Protein AF-0000000077666965 (afdb_homodimer)

InterPro domains:
  IPR029526 PiggyBac transposable element-derived protein [PF13843] (22-157)

Solvent-accessible surface area (backbone atoms only — not comparable to full-atom values): 19598 Å² total; per-residue (Å²): 138,80,82,72,73,88,82,66,75,72,60,78,75,80,64,30,85,44,68,44,69,70,44,76,38,43,63,97,65,62,77,72,68,59,43,31,35,47,50,67,41,31,37,58,42,87,72,94,53,97,48,56,40,84,38,83,95,39,76,76,32,30,20,34,38,36,36,32,28,28,24,61,83,79,29,33,40,42,31,35,29,69,46,46,51,83,87,62,44,54,44,34,89,97,44,53,54,36,39,34,49,53,50,42,64,42,52,90,50,50,66,65,61,31,35,35,35,31,45,45,83,39,44,45,71,70,45,46,50,43,33,43,73,73,27,36,23,44,58,37,36,35,50,62,33,80,44,83,82,49,60,78,88,45,40,79,53,84,38,69,44,71,54,79,65,78,75,79,73,71,82,118,136,82,82,73,73,89,80,64,77,71,60,77,77,78,64,32,84,44,66,43,69,69,44,77,39,43,63,100,64,62,78,71,67,58,42,32,34,46,50,66,42,29,37,57,44,86,73,93,54,96,48,56,38,83,38,84,95,39,75,77,33,31,19,34,38,37,36,32,28,28,25,62,85,79,28,32,39,42,32,36,28,69,45,45,52,83,88,63,42,53,44,36,88,97,43,52,56,35,39,34,49,52,50,41,66,42,52,90,51,50,68,65,61,31,34,36,33,31,45,43,83,40,47,45,70,69,45,46,51,44,34,42,74,73,27,36,23,44,58,37,35,35,51,60,32,81,44,82,84,52,60,78,89,45,41,79,53,83,37,69,44,71,56,80,66,78,76,78,71,70,83,118

Radius of gyration: 22.42 Å; Cα contacts (8 Å, |Δi|>4): 612; chains: 2; bounding box: 68×63×71 Å

Foldseek 3Di:
DPCPPDPPPPPVPLAQPQRFDKFFQDPPPDDADQEKEKDKDKAQDDDDDQQKDADPVDPSRIIWMKIFMARPPVRDTGMITIDRPPVRGGADPPDDRLLSRVCSRCVVVFPVQGEYEYEQVNDDPVSQCCRVPVRNYHYFYFHQLPPVVDPPVQNPPSDRPPVPDPPPPPPD/DPCPPPPPPPPVPLAQPQNFDKFFQDPPPDDADQEKEKDKDKAQDDDDDQLKDADPVDPSRIIWMKIFMARPPVRDTGMITIDNPPVRGGADPPDDRLLSRVCSRCVVVFPVQGEYEYEQVNDDPVSQCCRVPVRNYHYFYFHQLPPVVDPPVQNPPSDRPPVPDPPPPPPD

Nearest PDB structures (foldseek):
  6x68-assembly1_C  TM=8.592E-01  e=2.725E-14  Trichoplusia ni
  6x68-assembly1_C  TM=8.596E-01  e=1.605E-14  Trichoplusia ni
  9cqe-assembly4_E  TM=4.630E-01  e=2.374E+00  Canis lupus familiaris

Organism: Acanthosepion pharaonis (NCBI:txid158019)

Secondary structure (DSSP, 8-state):
--------S-------TT----EE-S-TT----SEEEEEEEEEE--S--TT-EE-TTSSS-EEEEEEEEEETTT-BEEEEEEE-HHHH--PPTTS-HHHHHHHHHHGGGTTS--EEEE-TTT--HHHHHIIIIIS--EEEEE--TTSTTS-GGGSSS--EE-----------/----------------TT----EE-S-TT----SEEEEEEEEEE--S--TT-EE-TTSSS-EEEEEEEEEETTT-BEEEEEEE-HHHH--PPTTS-HHHHHHHHHHGGGTTS--EEEE-TTT--HHHHHIIIIIS--EEEEE--TTSTTS-GGGSSS--EE-----------

pLDDT: mean 74.09, std 23.86, range [19.5, 96.25]

Sequence (344 aa):
MTLIPENSEEEPTGLPQSGNIFIEACGTHYIPHEFLTVDEQLLVFQGHCPFRMYIPNKPEKYGIKIVMVNDVKSKYMLSGIPYLGKQGTRATEGQNLGHSFTEDLTQCYHNTKRNVTTENWFTSIPLIQVMLHNCAMTLIGTVRGNKSEIPEEMKDKTAWAQIPVPSCSRRTMTLIPENSEEEPTGLPQSGNIFIEACGTHYIPHEFLTVDEQLLVFQGHCPFRMYIPNKPEKYGIKIVMVNDVKSKYMLSGIPYLGKQGTRATEGQNLGHSFTEDLTQCYHNTKRNVTTENWFTSIPLIQVMLHNCAMTLIGTVRGNKSEIPEEMKDKTAWAQIPVPSCSRRT

Structure (mmCIF, N/CA/C/O backbone):
data_AF-0000000077666965-model_v1
#
loop_
_entity.id
_entity.type
_entity.pdbx_description
1 polymer 'PiggyBac transposable element-derived protein domain-containing protein'
#
loop_
_atom_site.group_PDB
_atom_site.id
_atom_site.type_symbol
_atom_site.label_atom_id
_atom_site.label_alt_id
_atom_site.label_comp_id
_atom_site.label_asym_id
_atom_site.label_entity_id
_atom_site.label_seq_id
_atom_site.pdbx_PDB_ins_code
_atom_site.Cartn_x
_atom_site.Cartn_y
_atom_site.Cartn_z
_atom_site.occupancy
_atom_site.B_iso_or_equiv
_atom_site.auth_seq_id
_atom_site.auth_comp_id
_atom_site.auth_asym_id
_atom_site.auth_atom_id
_atom_site.pdbx_PDB_model_num
ATOM 1 N N . MET A 1 1 ? -38.5 36.938 -3.658 1 23.81 1 MET A N 1
ATOM 2 C CA . MET A 1 1 ? -37.781 36.844 -2.389 1 23.81 1 MET A CA 1
ATOM 3 C C . MET A 1 1 ? -36.938 35.562 -2.342 1 23.81 1 MET A C 1
ATOM 5 O O . MET A 1 1 ? -37.469 34.469 -2.191 1 23.81 1 MET A O 1
ATOM 9 N N . THR A 1 2 ? -35.938 35.312 -3.215 1 25.77 2 THR A N 1
ATOM 10 C CA . THR A 1 2 ? -35.156 34.188 -3.711 1 25.77 2 THR A CA 1
ATOM 11 C C . THR A 1 2 ? -34.219 33.656 -2.625 1 25.77 2 THR A C 1
ATOM 13 O O . THR A 1 2 ? -33.406 34.375 -2.078 1 25.77 2 THR A O 1
ATOM 16 N N . LEU A 1 3 ? -34.594 32.625 -1.719 1 26.09 3 LEU A N 1
ATOM 17 C CA . LEU A 1 3 ? -33.969 32.094 -0.506 1 26.09 3 LEU A CA 1
ATOM 18 C C . LEU A 1 3 ? -32.531 31.703 -0.75 1 26.09 3 LEU A C 1
ATOM 20 O O . LEU A 1 3 ? -32.25 30.844 -1.581 1 26.09 3 LEU A O 1
ATOM 24 N N . ILE A 1 4 ? -31.422 32.594 -0.846 1 29.62 4 ILE A N 1
ATOM 25 C CA . ILE A 1 4 ? -29.969 32.531 -0.789 1 29.62 4 ILE A CA 1
ATOM 26 C C . ILE A 1 4 ? -29.547 31.641 0.376 1 29.62 4 ILE A C 1
ATOM 28 O O . ILE A 1 4 ? -29.75 32 1.541 1 29.62 4 ILE A O 1
ATOM 32 N N . PRO A 1 5 ? -29.828 30.281 0.379 1 32.78 5 PRO A N 1
ATOM 33 C CA . PRO A 1 5 ? -29.703 29.688 1.711 1 32.78 5 PRO A CA 1
ATOM 34 C C . PRO A 1 5 ? -28.375 30.016 2.383 1 32.78 5 PRO A C 1
ATOM 36 O O . PRO A 1 5 ? -27.391 30.344 1.699 1 32.78 5 PRO A O 1
ATOM 39 N N . GLU A 1 6 ? -28.188 30.453 3.586 1 33.88 6 GLU A N 1
ATOM 40 C CA . GLU A 1 6 ? -27.047 30.891 4.402 1 33.88 6 GLU A CA 1
ATOM 41 C C . GLU A 1 6 ? -25.875 29.938 4.254 1 33.88 6 GLU A C 1
ATOM 43 O O . GLU A 1 6 ? -26.031 28.719 4.312 1 33.88 6 GLU A O 1
ATOM 48 N N . ASN A 1 7 ? -24.688 30.297 3.533 1 33.78 7 ASN A N 1
ATOM 49 C CA . ASN A 1 7 ? -23.422 29.938 2.898 1 33.78 7 ASN A CA 1
ATOM 50 C C . ASN A 1 7 ? -22.484 29.234 3.871 1 33.78 7 ASN A C 1
ATOM 52 O O . ASN A 1 7 ? -21.281 29.125 3.619 1 33.78 7 ASN A O 1
ATOM 56 N N . SER A 1 8 ? -22.766 29.188 5.184 1 32.97 8 SER A N 1
ATOM 57 C CA . SER A 1 8 ? -21.781 28.984 6.238 1 32.97 8 SER A CA 1
ATOM 58 C C . SER A 1 8 ? -21 27.688 6.023 1 32.97 8 SER A C 1
ATOM 60 O O . SER A 1 8 ? -20.031 27.422 6.73 1 32.97 8 SER A O 1
ATOM 62 N N . GLU A 1 9 ? -21.734 26.641 5.789 1 35.16 9 GLU A N 1
ATOM 63 C CA . GLU A 1 9 ? -21.141 25.359 6.148 1 35.16 9 GLU A CA 1
ATOM 64 C C . GLU A 1 9 ? -19.781 25.156 5.457 1 35.16 9 GLU A C 1
ATOM 66 O O . GLU A 1 9 ? -19.688 25.25 4.23 1 35.16 9 GLU A O 1
ATOM 71 N N . GLU A 1 10 ? -18.672 25.703 6.16 1 35.22 10 GLU A N 1
ATOM 72 C CA . GLU A 1 10 ? -17.281 25.547 5.754 1 35.22 10 GLU A CA 1
ATOM 73 C C . GLU A 1 10 ? -17.062 24.219 5.039 1 35.22 10 GLU A C 1
ATOM 75 O O . GLU A 1 10 ? -17.406 23.156 5.574 1 35.22 10 GLU A O 1
ATOM 80 N N . GLU A 1 11 ? -17.484 24.141 3.895 1 36.25 11 GLU A N 1
ATOM 81 C CA . GLU A 1 11 ? -16.984 23.031 3.086 1 36.25 11 GLU A CA 1
ATOM 82 C C . GLU A 1 11 ? -15.609 22.578 3.551 1 36.25 11 GLU A C 1
ATOM 84 O O . GLU A 1 11 ? -14.719 23.391 3.789 1 36.25 11 GLU A O 1
ATOM 89 N N . PRO A 1 12 ? -15.422 21.672 4.562 1 41.5 12 PRO A N 1
ATOM 90 C CA . PRO A 1 12 ? -14.031 21.281 4.859 1 41.5 12 PRO A CA 1
ATOM 91 C C . PRO A 1 12 ? -13.07 21.625 3.721 1 41.5 12 PRO A C 1
ATOM 93 O O . PRO A 1 12 ? -13.258 21.172 2.592 1 41.5 12 PRO A O 1
ATOM 96 N N . THR A 1 13 ? -12.922 22.828 3.289 1 46.28 13 THR A N 1
ATOM 97 C CA . THR A 1 13 ? -12.008 23.188 2.201 1 46.28 13 THR A CA 1
ATOM 98 C C . THR A 1 13 ? -10.734 22.359 2.273 1 46.28 13 THR A C 1
ATOM 100 O O . THR A 1 13 ? -9.961 22.469 3.227 1 46.28 13 THR A O 1
ATOM 103 N N . GLY A 1 14 ? -10.82 20.969 2.057 1 53.72 14 GLY A N 1
ATOM 104 C CA . GLY A 1 14 ? -9.969 19.797 1.971 1 53.72 14 GLY A CA 1
ATOM 105 C C . GLY A 1 14 ? -8.555 20.109 1.517 1 53.72 14 GLY A C 1
ATOM 106 O O . GLY A 1 14 ? -7.816 19.219 1.096 1 53.72 14 GLY A O 1
ATOM 107 N N . LEU A 1 15 ? -8.195 21.266 1.361 1 64.88 15 LEU A N 1
ATOM 108 C CA . LEU A 1 15 ? -6.836 21.5 0.903 1 64.88 15 LEU A CA 1
ATOM 109 C C . LEU A 1 15 ? -5.828 21.25 2.021 1 64.88 15 LEU A C 1
ATOM 111 O O . LEU A 1 15 ? -6.086 21.578 3.18 1 64.88 15 LEU A O 1
ATOM 115 N N . PRO A 1 16 ? -4.762 20.703 1.705 1 76.38 16 PRO A N 1
ATOM 116 C CA . PRO A 1 16 ? -3.701 20.469 2.689 1 76.38 16 PRO A CA 1
ATOM 117 C C . PRO A 1 16 ? -3.164 21.75 3.303 1 76.38 16 PRO A C 1
ATOM 119 O O . PRO A 1 16 ? -3.055 22.766 2.611 1 76.38 16 PRO A O 1
ATOM 122 N N . GLN A 1 17 ? -3.033 21.875 4.598 1 82.69 17 GLN A N 1
ATOM 123 C CA . GLN A 1 17 ? -2.436 23 5.301 1 82.69 17 GLN A CA 1
ATOM 124 C C . GLN A 1 17 ? -1.067 23.344 4.719 1 82.69 17 GLN A C 1
ATOM 126 O O . GLN A 1 17 ? -0.678 24.516 4.691 1 82.69 17 GLN A O 1
ATOM 131 N N . SER A 1 18 ? -0.423 22.391 4.242 1 87 18 SER A N 1
ATOM 132 C CA . SER A 1 18 ? 0.926 22.594 3.725 1 87 18 SER A CA 1
ATOM 133 C C . SER A 1 18 ? 0.896 23.234 2.346 1 87 18 SER A C 1
ATOM 135 O O . SER A 1 18 ? 1.919 23.734 1.862 1 87 18 SER A O 1
ATOM 137 N N . GLY A 1 19 ? -0.234 23.188 1.698 1 86.25 19 GLY A N 1
ATOM 138 C CA . GLY A 1 19 ? -0.347 23.766 0.369 1 86.25 19 GLY A CA 1
ATOM 139 C C . GLY A 1 19 ? 0.058 22.812 -0.736 1 86.25 19 GLY A C 1
ATOM 140 O O . GLY A 1 19 ? 0.083 23.188 -1.91 1 86.25 19 GLY A O 1
ATOM 141 N N . ASN A 1 20 ? 0.342 21.625 -0.372 1 85.69 20 ASN A N 1
ATOM 142 C CA . ASN A 1 20 ? 0.719 20.625 -1.364 1 85.69 20 ASN A CA 1
ATOM 143 C C . ASN A 1 20 ? -0.479 20.188 -2.203 1 85.69 20 ASN A C 1
ATOM 145 O O . ASN A 1 20 ? -1.627 20.359 -1.789 1 85.69 20 ASN A O 1
ATOM 149 N N . ILE A 1 21 ? -0.169 19.672 -3.42 1 85.19 21 ILE A N 1
ATOM 150 C CA . ILE A 1 21 ? -1.202 19.047 -4.246 1 85.19 21 ILE A CA 1
ATOM 151 C C . ILE A 1 21 ? -1.873 17.922 -3.469 1 85.19 21 ILE A C 1
ATOM 153 O O . ILE A 1 21 ? -1.199 17.141 -2.795 1 85.19 21 ILE A O 1
ATOM 157 N N . PHE A 1 22 ? -3.18 17.969 -3.551 1 84 22 PHE A N 1
ATOM 158 C CA . PHE A 1 22 ? -3.973 16.984 -2.814 1 84 22 PHE A CA 1
ATOM 159 C C . PHE A 1 22 ? -4.891 16.219 -3.756 1 84 22 PHE A C 1
ATOM 161 O O . PHE A 1 22 ? -5.68 16.812 -4.492 1 84 22 PHE A O 1
ATOM 168 N N . ILE A 1 23 ? -4.691 14.906 -3.715 1 82.44 23 ILE A N 1
ATOM 169 C CA . ILE A 1 23 ? -5.504 14.039 -4.555 1 82.44 23 ILE A CA 1
ATOM 170 C C . ILE A 1 23 ? -6.617 13.406 -3.721 1 82.44 23 ILE A C 1
ATOM 172 O O . ILE A 1 23 ? -6.348 12.688 -2.758 1 82.44 23 ILE A O 1
ATOM 176 N N . GLU A 1 24 ? -7.785 13.711 -4.047 1 81.88 24 GLU A N 1
ATOM 177 C CA . GLU A 1 24 ? -8.922 13.055 -3.416 1 81.88 24 GLU A CA 1
ATOM 178 C C . GLU A 1 24 ? -9.328 11.797 -4.188 1 81.88 24 GLU A C 1
ATOM 180 O O . GLU A 1 24 ? -9.711 11.883 -5.359 1 81.88 24 GLU A O 1
ATOM 185 N N . ALA A 1 25 ? -9.125 10.695 -3.559 1 75.88 25 ALA A N 1
ATOM 186 C CA . ALA A 1 25 ? -9.383 9.438 -4.254 1 75.88 25 ALA A CA 1
ATOM 187 C C . ALA A 1 25 ? -10.789 8.93 -3.953 1 75.88 25 ALA A C 1
ATOM 189 O O . ALA A 1 25 ? -11.344 8.133 -4.723 1 75.88 25 ALA A O 1
ATOM 190 N N . CYS A 1 26 ? -11.266 9.227 -2.764 1 71.19 26 CYS A N 1
ATOM 191 C CA . CYS A 1 26 ? -12.602 8.742 -2.441 1 71.19 26 CYS A CA 1
ATOM 192 C C . CYS A 1 26 ? -13.594 9.891 -2.361 1 71.19 26 CYS A C 1
ATOM 194 O O . CYS A 1 26 ? -13.219 11.023 -2.062 1 71.19 26 CYS A O 1
ATOM 196 N N . GLY A 1 27 ? -14.68 9.734 -2.998 1 60.88 27 GLY A N 1
ATOM 197 C CA 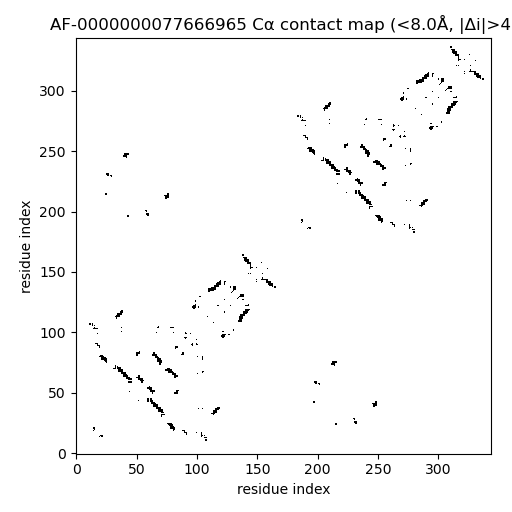. GLY A 1 27 ? -15.711 10.758 -2.922 1 60.88 27 GLY A CA 1
ATOM 198 C C . GLY A 1 27 ? -16.062 11.141 -1.498 1 60.88 27 GLY A C 1
ATOM 199 O O . GLY A 1 27 ? -15.641 10.484 -0.546 1 60.88 27 GLY A O 1
ATOM 200 N N . THR A 1 28 ? -16.578 12.336 -1.339 1 61.34 28 THR A N 1
ATOM 201 C CA . THR A 1 28 ? -16.969 12.953 -0.078 1 61.34 28 THR A CA 1
ATOM 202 C C . THR A 1 28 ? -17.953 12.07 0.678 1 61.34 28 THR A C 1
ATOM 204 O O . THR A 1 28 ? -18.234 12.297 1.857 1 61.34 28 THR A O 1
ATOM 207 N N . HIS A 1 29 ? -18.172 10.898 0.124 1 73.38 29 HIS A N 1
ATOM 208 C CA . HIS A 1 29 ? -19.266 10.195 0.77 1 73.38 29 HIS A CA 1
ATOM 209 C C . HIS A 1 29 ? -18.797 8.875 1.379 1 73.38 29 HIS A C 1
ATOM 211 O O . HIS A 1 29 ? -19.562 8.195 2.064 1 73.38 29 HIS A O 1
ATOM 217 N N . TYR A 1 30 ? -17.609 8.539 1.313 1 83.19 30 TYR A N 1
ATOM 218 C CA . TYR A 1 30 ? -17.125 7.312 1.926 1 83.19 30 TYR A CA 1
ATOM 219 C C . TYR A 1 30 ? -16.703 7.551 3.373 1 83.19 30 TYR A C 1
ATOM 221 O O . TYR A 1 30 ? -15.945 8.477 3.664 1 83.19 30 TYR A O 1
ATOM 229 N N . ILE A 1 31 ? -17.281 6.715 4.211 1 87.19 31 ILE A N 1
ATOM 230 C CA . ILE A 1 31 ? -16.906 6.785 5.617 1 87.19 31 ILE A CA 1
ATOM 231 C C . ILE A 1 31 ? -15.938 5.645 5.945 1 87.19 31 ILE A C 1
ATOM 233 O O . ILE A 1 31 ? -16.344 4.48 6.004 1 87.19 31 ILE A O 1
ATOM 237 N N . PRO A 1 32 ? -14.711 6.027 6.164 1 90.44 32 PRO A N 1
ATOM 238 C CA . PRO A 1 32 ? -13.75 4.973 6.461 1 90.44 32 PRO A CA 1
ATOM 239 C C . PRO A 1 32 ? -14 4.301 7.812 1 90.44 32 PRO A C 1
ATOM 241 O O . PRO A 1 32 ? -14.719 4.848 8.648 1 90.44 32 PRO A O 1
ATOM 244 N N . HIS A 1 33 ? -13.406 3.129 7.98 1 91.94 33 HIS A N 1
ATOM 245 C CA . HIS A 1 33 ? -13.484 2.402 9.242 1 91.94 33 HIS A CA 1
ATOM 246 C C . HIS A 1 33 ? -12.555 3.008 10.281 1 91.94 33 HIS A C 1
ATOM 248 O O . HIS A 1 33 ? -12.016 4.098 10.086 1 91.94 33 HIS A O 1
ATOM 254 N N . GLU A 1 34 ? -12.406 2.33 11.328 1 94.44 34 GLU A N 1
ATOM 255 C CA . GLU A 1 34 ? -11.766 2.867 12.523 1 94.44 34 GLU A CA 1
ATOM 256 C C . GLU A 1 34 ? -10.258 3.01 12.32 1 94.44 34 GLU A C 1
ATOM 258 O O . GLU A 1 34 ? -9.625 3.869 12.938 1 94.44 34 GLU A O 1
ATOM 263 N N . PHE A 1 35 ? -9.656 2.199 11.492 1 92.81 35 PHE A N 1
ATOM 264 C CA . PHE A 1 35 ? -8.203 2.156 11.375 1 92.81 35 PHE A CA 1
ATOM 265 C C . PHE A 1 35 ? -7.762 2.668 10.008 1 92.81 35 PHE A C 1
ATOM 267 O O . PHE A 1 35 ? -8.211 2.166 8.977 1 92.81 35 PHE A O 1
ATOM 274 N N . LEU A 1 36 ? -6.934 3.656 10.07 1 95.19 36 LEU A N 1
ATOM 275 C CA . LEU A 1 36 ? -6.328 4.227 8.867 1 95.19 36 LEU A CA 1
ATOM 276 C C . LEU A 1 36 ? -4.816 4.023 8.875 1 95.19 36 LEU A C 1
ATOM 278 O O . LEU A 1 36 ? -4.211 3.855 9.938 1 95.19 36 LEU A O 1
ATOM 282 N N . THR A 1 37 ? -4.27 4.016 7.684 1 94.62 37 THR A N 1
ATOM 283 C CA . THR A 1 37 ? -2.816 3.922 7.574 1 94.62 37 THR A CA 1
ATOM 284 C C . THR A 1 37 ? -2.277 4.98 6.613 1 94.62 37 THR A C 1
ATOM 286 O O . THR A 1 37 ? -2.881 5.25 5.574 1 94.62 37 THR A O 1
ATOM 289 N N . VAL A 1 38 ? -1.247 5.633 7.047 1 95.31 38 VAL A N 1
ATOM 290 C CA . VAL A 1 38 ? -0.495 6.531 6.18 1 95.31 38 VAL A CA 1
ATOM 291 C C . VAL A 1 38 ? 0.778 5.84 5.695 1 95.31 38 VAL A C 1
ATOM 293 O O . VAL A 1 38 ? 1.564 5.34 6.508 1 95.31 38 VAL A O 1
ATOM 296 N N . ASP A 1 39 ? 0.916 5.848 4.371 1 91.88 39 ASP A N 1
ATOM 297 C CA . ASP A 1 39 ? 2.053 5.141 3.791 1 91.88 39 ASP A CA 1
ATOM 298 C C . ASP A 1 39 ? 2.508 5.805 2.492 1 91.88 39 ASP A C 1
ATOM 300 O O . ASP A 1 39 ? 1.869 6.742 2.014 1 91.88 39 ASP A O 1
ATOM 304 N N . GLU A 1 40 ? 3.684 5.312 2.078 1 92.56 40 GLU A N 1
ATOM 305 C CA . GLU A 1 40 ? 4.234 5.793 0.816 1 92.56 40 GLU A CA 1
ATOM 306 C C . GLU A 1 40 ? 4.332 4.668 -0.21 1 92.56 40 GLU A C 1
ATOM 308 O O . GLU A 1 40 ? 4.496 3.5 0.155 1 92.56 40 GLU A O 1
ATOM 313 N N . GLN A 1 41 ? 4.125 5.043 -1.42 1 89.56 41 GLN A N 1
ATOM 314 C CA . GLN A 1 41 ? 4.285 4.129 -2.549 1 89.56 41 GLN A CA 1
ATOM 315 C C . GLN A 1 41 ? 5.105 4.773 -3.662 1 89.56 41 GLN A C 1
ATOM 317 O O . GLN A 1 41 ? 4.918 5.949 -3.979 1 89.56 41 GLN A O 1
ATOM 322 N N . LEU A 1 42 ? 6.094 4 -4.125 1 88.75 42 LEU A N 1
ATOM 323 C CA . LEU A 1 42 ? 6.902 4.445 -5.258 1 88.75 42 LEU A CA 1
ATOM 324 C C . LEU A 1 42 ? 6.547 3.666 -6.52 1 88.75 42 LEU A C 1
ATOM 326 O O . LEU A 1 42 ? 6.574 2.434 -6.523 1 88.75 42 LEU A O 1
ATOM 330 N N . LEU A 1 43 ? 6.152 4.367 -7.512 1 86.94 43 LEU A N 1
ATOM 331 C CA . LEU A 1 43 ? 5.809 3.793 -8.805 1 86.94 43 LEU A CA 1
ATOM 332 C C . LEU A 1 43 ? 6.801 4.23 -9.875 1 86.94 43 LEU A C 1
ATOM 334 O O . LEU A 1 43 ? 7.148 5.41 -9.961 1 86.94 43 LEU A O 1
ATOM 338 N N . VAL A 1 44 ? 7.281 3.277 -10.625 1 83 44 VAL A N 1
ATOM 339 C CA . VAL A 1 44 ? 8.062 3.646 -11.797 1 83 44 VAL A CA 1
ATOM 340 C C . VAL A 1 44 ? 7.172 4.359 -12.812 1 83 44 VAL A C 1
ATOM 342 O O . VAL A 1 44 ? 6.035 3.945 -13.047 1 83 44 VAL A O 1
ATOM 345 N N . PHE A 1 45 ? 7.688 5.398 -13.32 1 81.81 45 PHE A N 1
ATOM 346 C CA . PHE A 1 45 ? 6.945 6.148 -14.328 1 81.81 45 PHE A CA 1
ATOM 347 C C . PHE A 1 45 ? 7.898 6.824 -15.305 1 81.81 45 PHE A C 1
ATOM 349 O O . PHE A 1 45 ? 8.727 7.648 -14.906 1 81.81 45 PHE A O 1
ATOM 356 N N . GLN A 1 46 ? 7.73 6.473 -16.547 1 78.88 46 GLN A N 1
ATOM 357 C CA . GLN A 1 46 ? 8.656 6.977 -17.547 1 78.88 46 GLN A CA 1
ATOM 358 C C . GLN A 1 46 ? 7.992 8.031 -18.438 1 78.88 46 GLN A C 1
ATOM 360 O O . GLN A 1 46 ? 8.648 8.641 -19.281 1 78.88 46 GLN A O 1
ATOM 365 N N . GLY A 1 47 ? 6.727 8.289 -18.266 1 78.81 47 GLY A N 1
ATOM 366 C CA . GLY A 1 47 ? 6.023 9.273 -19.062 1 78.81 47 GLY A CA 1
ATOM 367 C C . GLY A 1 47 ? 6.266 10.703 -18.609 1 78.81 47 GLY A C 1
ATOM 368 O O . GLY A 1 47 ? 7.164 10.953 -17.812 1 78.81 47 GLY A O 1
ATOM 369 N N . HIS A 1 48 ? 5.52 11.609 -19.25 1 83.38 48 HIS A N 1
ATOM 370 C CA . HIS A 1 48 ? 5.594 13.016 -18.875 1 83.38 48 HIS A CA 1
ATOM 371 C C . HIS A 1 48 ? 4.605 13.344 -17.766 1 83.38 48 HIS A C 1
ATOM 373 O O . HIS A 1 48 ? 3.404 13.109 -17.906 1 83.38 48 HIS A O 1
ATOM 379 N N . CYS A 1 49 ? 5.09 13.625 -16.688 1 79.81 49 CYS A N 1
ATOM 380 C CA . CYS A 1 49 ? 4.309 14.023 -15.516 1 79.81 49 CYS A CA 1
ATOM 381 C C . CYS A 1 49 ? 5.066 15.031 -14.664 1 79.81 49 CYS A C 1
ATOM 383 O O . CYS A 1 49 ? 6.254 14.859 -14.398 1 79.81 49 CYS A O 1
ATOM 385 N N . PRO A 1 50 ? 4.328 16.094 -14.336 1 77.75 50 PRO A N 1
ATOM 386 C CA . PRO A 1 50 ? 5.012 17.125 -13.562 1 77.75 50 PRO A CA 1
ATOM 387 C C . PRO A 1 50 ? 5.457 16.641 -12.188 1 77.75 50 PRO A C 1
ATOM 389 O O . PRO A 1 50 ? 6.25 17.312 -11.516 1 77.75 50 PRO A O 1
ATOM 392 N N . PHE A 1 51 ? 5.055 15.438 -11.828 1 80.75 51 PHE A N 1
ATOM 393 C CA . PHE A 1 51 ? 5.359 14.984 -10.477 1 80.75 51 PHE A CA 1
ATOM 394 C C . PHE A 1 51 ? 6.414 13.891 -10.5 1 80.75 51 PHE A C 1
ATOM 396 O O . PHE A 1 51 ? 6.664 13.242 -9.477 1 80.75 51 PHE A O 1
ATOM 403 N N . ARG A 1 52 ? 7.004 13.727 -11.602 1 84.31 52 ARG A N 1
ATOM 404 C CA . ARG A 1 52 ? 7.996 12.656 -11.664 1 84.31 52 ARG A CA 1
ATOM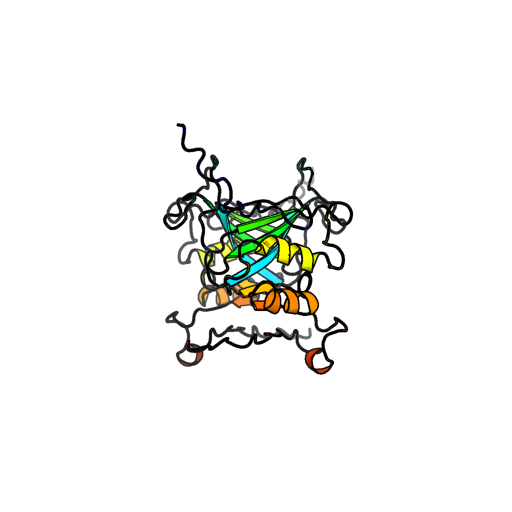 405 C C . ARG A 1 52 ? 9.289 13.07 -10.961 1 84.31 52 ARG A C 1
ATOM 407 O O . ARG A 1 52 ? 9.672 14.242 -10.992 1 84.31 52 ARG A O 1
ATOM 414 N N . MET A 1 53 ? 9.945 12.141 -10.25 1 83.12 53 MET A N 1
ATOM 415 C CA . MET A 1 53 ? 11.203 12.375 -9.547 1 83.12 53 MET A CA 1
ATOM 416 C C . MET A 1 53 ? 12.289 11.43 -10.047 1 83.12 53 MET A C 1
ATOM 418 O O . MET A 1 53 ? 11.992 10.336 -10.523 1 83.12 53 MET A O 1
ATOM 422 N N . TYR A 1 54 ? 13.5 12.031 -9.992 1 83.25 54 TYR A N 1
ATOM 423 C CA . TYR A 1 54 ? 14.656 11.211 -10.32 1 83.25 54 TYR A CA 1
ATOM 424 C C . TYR A 1 54 ? 15.062 10.328 -9.148 1 83.25 54 TYR A C 1
ATOM 426 O O . TYR A 1 54 ? 15.203 10.812 -8.023 1 83.25 54 TYR A O 1
ATOM 434 N N . ILE A 1 55 ? 15.172 9.047 -9.398 1 77.56 55 ILE A N 1
ATOM 435 C CA . ILE A 1 55 ? 15.602 8.086 -8.383 1 77.56 55 ILE A CA 1
ATOM 436 C C . ILE A 1 55 ? 16.906 7.43 -8.82 1 77.56 55 ILE A C 1
ATOM 438 O O . ILE A 1 55 ? 16.906 6.473 -9.594 1 77.56 55 ILE A O 1
ATOM 442 N N . PRO A 1 56 ? 17.984 7.891 -8.289 1 76 56 PRO A N 1
ATOM 443 C CA . PRO A 1 56 ? 19.312 7.527 -8.805 1 76 56 PRO A CA 1
ATOM 444 C C . PRO A 1 56 ? 19.594 6.027 -8.711 1 76 56 PRO A C 1
ATOM 446 O O . PRO A 1 56 ? 20.188 5.449 -9.625 1 76 56 PRO A O 1
ATOM 449 N N . ASN A 1 57 ? 19.344 5.371 -7.695 1 72.19 57 ASN A N 1
ATOM 450 C CA . ASN A 1 57 ? 19.781 4 -7.453 1 72.19 57 ASN A CA 1
ATOM 451 C C . ASN A 1 57 ? 18.812 2.988 -8.062 1 72.19 57 ASN A C 1
ATOM 453 O O . ASN A 1 57 ? 18.875 1.798 -7.75 1 72.19 57 ASN A O 1
ATOM 457 N N . LYS A 1 58 ? 18.062 3.514 -8.969 1 73.06 58 LYS A N 1
ATOM 458 C CA . LYS A 1 58 ? 17.109 2.598 -9.586 1 73.06 58 LYS A CA 1
ATOM 459 C C . LYS A 1 58 ? 17.266 2.574 -11.102 1 73.06 58 LYS A C 1
ATOM 461 O O . LYS A 1 58 ? 17.578 3.596 -11.719 1 73.06 58 LYS A O 1
ATOM 466 N N . PRO A 1 59 ? 17.109 1.392 -11.695 1 73.88 59 PRO A N 1
ATOM 467 C CA . PRO A 1 59 ? 17.359 1.241 -13.125 1 73.88 59 PRO A CA 1
ATOM 468 C C . PRO A 1 59 ? 16.516 2.189 -13.977 1 73.88 59 PRO A C 1
ATOM 470 O O . PRO A 1 59 ? 17 2.736 -14.969 1 73.88 59 PRO A O 1
ATOM 473 N N . GLU A 1 60 ? 15.242 2.404 -13.719 1 76 60 GLU A N 1
ATOM 474 C CA . GLU A 1 60 ? 14.367 3.225 -14.547 1 76 60 GLU A CA 1
ATOM 475 C C . GLU A 1 60 ? 14.594 4.711 -14.281 1 76 60 GLU A C 1
ATOM 477 O O . GLU A 1 60 ? 14.25 5.555 -15.117 1 76 60 GLU A O 1
ATOM 482 N N . LYS A 1 61 ? 15.117 5.016 -13.227 1 79.25 61 LYS A N 1
ATOM 483 C CA . LYS A 1 61 ? 15.648 6.312 -12.82 1 79.25 61 LYS A CA 1
ATOM 484 C C . LYS A 1 61 ? 14.531 7.281 -12.461 1 79.25 61 LYS A C 1
ATOM 486 O O . LYS A 1 61 ? 14.75 8.242 -11.711 1 79.25 61 LYS A O 1
ATOM 491 N N . TYR A 1 62 ? 13.367 7.051 -13.164 1 83.69 62 TYR A N 1
ATOM 492 C CA . TYR A 1 62 ? 12.312 8.008 -12.867 1 83.69 62 TYR A CA 1
ATOM 493 C C . TYR A 1 62 ? 11.094 7.309 -12.266 1 83.69 62 TYR A C 1
ATOM 495 O O . TYR A 1 62 ? 10.773 6.18 -12.641 1 83.69 62 TYR A O 1
ATOM 503 N N . GLY A 1 63 ? 10.453 8.055 -11.312 1 86.5 63 GLY A N 1
ATOM 504 C CA . GLY A 1 63 ? 9.266 7.508 -10.672 1 86.5 63 GLY A CA 1
ATOM 505 C C . GLY A 1 63 ? 8.383 8.57 -10.039 1 86.5 63 GLY A C 1
ATOM 506 O O . GLY A 1 63 ? 8.648 9.766 -10.18 1 86.5 63 GLY A O 1
ATOM 507 N N . ILE A 1 64 ? 7.297 8.07 -9.625 1 88.88 64 ILE A N 1
ATOM 508 C CA . ILE A 1 64 ? 6.363 8.883 -8.859 1 88.88 64 ILE A CA 1
ATOM 509 C C . ILE A 1 64 ? 6.227 8.32 -7.445 1 88.88 64 ILE A C 1
ATOM 511 O O . ILE A 1 64 ? 6.047 7.117 -7.27 1 88.88 64 ILE A O 1
ATOM 515 N N . LYS A 1 65 ? 6.477 9.219 -6.543 1 89.94 65 LYS A N 1
ATOM 516 C CA . LYS A 1 65 ? 6.238 8.859 -5.145 1 89.94 65 LYS A CA 1
ATOM 517 C C . LYS A 1 65 ? 4.957 9.508 -4.625 1 89.94 65 LYS A C 1
ATOM 519 O O . LYS A 1 65 ? 4.777 10.719 -4.738 1 89.94 65 LYS A O 1
ATOM 524 N N . ILE A 1 66 ? 4.043 8.641 -4.109 1 91.81 66 ILE A N 1
ATOM 525 C CA . ILE A 1 66 ? 2.787 9.133 -3.553 1 91.81 66 ILE A CA 1
ATOM 526 C C . ILE A 1 66 ? 2.701 8.766 -2.072 1 91.81 66 ILE A C 1
ATOM 528 O O . ILE A 1 66 ? 2.998 7.633 -1.69 1 91.81 66 ILE A O 1
ATOM 532 N N . VAL A 1 67 ? 2.365 9.758 -1.246 1 94.38 67 VAL A N 1
ATOM 533 C CA . VAL A 1 67 ? 1.986 9.531 0.144 1 94.38 67 VAL A CA 1
ATOM 534 C C . VAL A 1 67 ? 0.465 9.5 0.267 1 94.38 67 VAL A C 1
ATOM 536 O O . VAL A 1 67 ? -0.226 10.359 -0.283 1 94.38 67 VAL A O 1
ATOM 539 N N . MET A 1 68 ? -0.047 8.453 0.941 1 94.88 68 MET A N 1
ATOM 540 C CA . MET A 1 68 ? -1.5 8.305 0.917 1 94.88 68 MET A CA 1
ATOM 541 C C . MET A 1 68 ? -2.02 7.812 2.264 1 94.88 68 MET A C 1
ATOM 543 O O . MET A 1 68 ? -1.247 7.332 3.096 1 94.88 68 MET A O 1
ATOM 547 N N . VAL A 1 69 ? -3.266 8.031 2.445 1 95.31 69 VAL A N 1
ATOM 548 C CA . VAL A 1 69 ? -3.988 7.453 3.572 1 95.31 69 VAL A CA 1
ATOM 549 C C . VAL A 1 69 ? -5.023 6.449 3.062 1 95.31 69 VAL A C 1
ATOM 551 O O . VAL A 1 69 ? -5.715 6.711 2.078 1 95.31 69 VAL A O 1
ATOM 554 N N . ASN A 1 70 ? -5.004 5.324 3.689 1 93.25 70 ASN A N 1
ATOM 555 C CA . ASN A 1 70 ? -5.875 4.227 3.279 1 93.25 70 ASN A CA 1
ATOM 556 C C . ASN A 1 70 ? -6.73 3.73 4.441 1 93.25 70 ASN A C 1
ATOM 558 O O . ASN A 1 70 ? -6.293 3.742 5.59 1 93.25 70 ASN A O 1
ATOM 562 N N . ASP A 1 71 ? -7.918 3.305 4.059 1 91.94 71 ASP A N 1
ATOM 563 C CA . ASP A 1 71 ? -8.727 2.525 4.988 1 91.94 71 ASP A CA 1
ATOM 564 C C . ASP A 1 71 ? -8.172 1.113 5.152 1 91.94 71 ASP A C 1
ATOM 566 O O . ASP A 1 71 ? -8.047 0.371 4.176 1 91.94 71 ASP A O 1
ATOM 570 N N . VAL A 1 72 ? -7.879 0.724 6.391 1 88.75 72 VAL A N 1
ATOM 571 C CA . VAL A 1 72 ? -7.191 -0.537 6.645 1 88.75 72 VAL A CA 1
ATOM 572 C C . VAL A 1 72 ? -8.094 -1.706 6.266 1 88.75 72 VAL A C 1
ATOM 574 O O . VAL A 1 72 ? -7.652 -2.666 5.633 1 88.75 72 VAL A O 1
ATOM 577 N N . LYS A 1 73 ? -9.289 -1.615 6.555 1 85.81 73 LYS A N 1
ATOM 578 C CA . LYS A 1 73 ? -10.219 -2.73 6.383 1 85.81 73 LYS A CA 1
ATOM 579 C C . LYS A 1 73 ? -10.594 -2.914 4.914 1 85.81 73 LYS A C 1
ATOM 581 O O . LYS A 1 73 ? -10.5 -4.02 4.379 1 85.81 73 LYS A O 1
ATOM 586 N N . SER A 1 74 ? -11.023 -1.901 4.27 1 85.38 74 SER A N 1
ATOM 587 C CA . SER A 1 74 ? -11.508 -1.995 2.896 1 85.38 74 SER A CA 1
ATOM 588 C C . SER A 1 74 ? -10.359 -1.896 1.896 1 85.38 74 SER A C 1
ATOM 590 O O . SER A 1 74 ? -10.539 -2.201 0.714 1 85.38 74 SER A O 1
ATOM 592 N N . LYS A 1 75 ? -9.242 -1.391 2.295 1 87.5 75 LYS A N 1
ATOM 593 C CA . LYS A 1 75 ? -8.062 -1.16 1.462 1 87.5 75 LYS A CA 1
ATOM 594 C C . LYS A 1 75 ? -8.312 -0.038 0.458 1 87.5 75 LYS A C 1
ATOM 596 O O . LYS A 1 75 ? -7.57 0.105 -0.517 1 87.5 75 LYS A O 1
ATOM 601 N N . TYR A 1 76 ? -9.266 0.734 0.821 1 88.94 76 TYR A N 1
ATOM 602 C CA . TYR A 1 76 ? -9.594 1.879 -0.024 1 88.94 76 TYR A CA 1
ATOM 603 C C . TYR A 1 76 ? -8.578 3 0.167 1 88.94 76 TYR A C 1
ATOM 605 O O . TYR A 1 76 ? -8.273 3.383 1.299 1 88.94 76 TYR A O 1
ATOM 613 N N . MET A 1 77 ? -8.078 3.457 -0.987 1 91.88 77 MET A N 1
ATOM 614 C CA . MET A 1 77 ? -7.273 4.672 -0.921 1 91.88 77 MET A CA 1
ATOM 615 C C . MET A 1 77 ? -8.156 5.906 -0.776 1 91.88 77 MET A C 1
ATOM 617 O O . MET A 1 77 ? -8.984 6.188 -1.647 1 91.88 77 MET A O 1
ATOM 621 N N . LEU A 1 78 ? -7.984 6.652 0.23 1 92.31 78 LEU A N 1
ATOM 622 C CA . LEU A 1 78 ? -8.867 7.77 0.544 1 92.31 78 LEU A CA 1
ATOM 623 C C . LEU A 1 78 ? -8.359 9.062 -0.09 1 92.31 78 LEU A C 1
ATOM 625 O O . LEU A 1 78 ? -9.133 9.812 -0.685 1 92.31 78 LEU A O 1
ATOM 629 N N . SER A 1 79 ? -7.074 9.328 0.073 1 91.81 79 SER A N 1
ATOM 630 C CA . SER A 1 79 ? -6.434 10.508 -0.512 1 91.81 79 SER A CA 1
ATOM 631 C C . SER A 1 79 ? -4.922 10.328 -0.601 1 91.81 79 SER A C 1
ATOM 633 O O . SER A 1 79 ? -4.367 9.398 -0.01 1 91.81 79 SER A O 1
ATOM 635 N N . GLY A 1 80 ? -4.301 11.133 -1.39 1 93.5 80 GLY A N 1
ATOM 636 C CA . GLY A 1 80 ? -2.857 11.07 -1.571 1 93.5 80 GLY A CA 1
ATOM 637 C C . GLY A 1 80 ? -2.232 12.414 -1.871 1 93.5 80 GLY A C 1
ATOM 638 O O . GLY A 1 80 ? -2.93 13.359 -2.258 1 93.5 80 GLY A O 1
ATOM 639 N N . ILE A 1 81 ? -0.958 12.469 -1.598 1 92.94 81 ILE A N 1
ATOM 640 C CA . ILE A 1 81 ? -0.127 13.625 -1.915 1 92.94 81 ILE A CA 1
ATOM 641 C C . ILE A 1 81 ? 1.11 13.172 -2.689 1 92.94 81 ILE A C 1
ATOM 643 O O . ILE A 1 81 ? 1.901 12.367 -2.191 1 92.94 81 ILE A O 1
ATOM 647 N N . PRO A 1 82 ? 1.214 13.672 -3.945 1 90.88 82 PRO A N 1
ATOM 648 C CA . PRO A 1 82 ? 2.471 13.383 -4.637 1 90.88 82 PRO A CA 1
ATOM 649 C C . PRO A 1 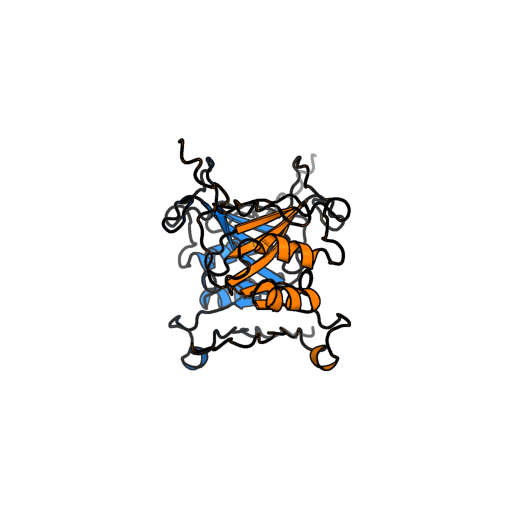82 ? 3.678 14.047 -3.977 1 90.88 82 PRO A C 1
ATOM 651 O O . PRO A 1 82 ? 3.592 15.195 -3.541 1 90.88 82 PRO A O 1
ATOM 654 N N . TYR A 1 83 ? 4.66 13.266 -3.814 1 89.88 83 TYR A N 1
ATOM 655 C CA . TYR A 1 83 ? 5.93 13.812 -3.355 1 89.88 83 TYR A CA 1
ATOM 656 C C . TYR A 1 83 ? 6.699 14.445 -4.512 1 89.88 83 TYR A C 1
ATOM 658 O O . TYR A 1 83 ? 7.078 13.758 -5.461 1 89.88 83 TYR A O 1
ATOM 666 N N . LEU A 1 84 ? 6.949 15.695 -4.43 1 86 84 LEU A N 1
ATOM 667 C CA . LEU A 1 84 ? 7.555 16.422 -5.539 1 86 84 LEU A CA 1
ATOM 668 C C . LEU A 1 84 ? 9.023 16.719 -5.258 1 86 84 LEU A C 1
ATOM 670 O O . LEU A 1 84 ? 9.578 17.688 -5.801 1 86 84 LEU A O 1
ATOM 674 N N . GLY A 1 85 ? 9.578 16 -4.352 1 79.25 85 GLY A N 1
ATOM 675 C CA . GLY A 1 85 ? 10.953 16.266 -3.967 1 79.25 85 GLY A CA 1
ATOM 676 C C . GLY A 1 85 ? 11.078 17.328 -2.883 1 79.25 85 GLY A C 1
ATOM 677 O O . GLY A 1 85 ? 10.078 17.906 -2.459 1 79.25 85 GLY A O 1
ATOM 678 N N . LYS A 1 86 ? 12.289 17.516 -2.402 1 76.62 86 LYS A N 1
ATOM 679 C CA . LYS A 1 86 ? 12.594 18.422 -1.301 1 76.62 86 LYS A CA 1
ATOM 680 C C . LYS A 1 86 ? 12.172 19.844 -1.639 1 76.62 86 LYS A C 1
ATOM 682 O O . LYS A 1 86 ? 11.672 20.578 -0.777 1 76.62 86 LYS A O 1
ATOM 687 N N . GLN A 1 87 ? 12.305 20.203 -2.91 1 79.62 87 GLN A N 1
ATOM 688 C CA . GLN A 1 87 ? 12.023 21.578 -3.305 1 79.62 87 GLN A CA 1
ATOM 689 C C . GLN A 1 87 ? 10.547 21.766 -3.67 1 79.62 87 GLN A C 1
ATOM 691 O O . GLN A 1 87 ? 10.016 22.875 -3.588 1 79.62 87 GLN A O 1
ATOM 696 N N . GLY A 1 88 ? 9.938 20.688 -4.016 1 83 88 GLY A N 1
ATOM 697 C CA . GLY A 1 88 ? 8.57 20.781 -4.512 1 83 88 GLY A CA 1
ATOM 698 C C . GLY A 1 88 ? 7.527 20.5 -3.447 1 83 88 GLY A C 1
ATOM 699 O O . GLY A 1 88 ? 6.363 20.875 -3.588 1 83 88 GLY A O 1
ATOM 700 N N . THR A 1 89 ? 7.965 19.844 -2.387 1 87.56 89 THR A N 1
ATOM 701 C CA . THR A 1 89 ? 7.047 19.5 -1.309 1 87.56 89 THR A CA 1
ATOM 702 C C . THR A 1 89 ? 7.297 20.359 -0.079 1 87.56 89 THR A C 1
ATOM 704 O O . THR A 1 89 ? 8.445 20.594 0.301 1 87.56 89 THR A O 1
ATOM 707 N N . ARG A 1 90 ? 6.105 20.844 0.509 1 89.94 90 ARG A N 1
ATOM 708 C CA . ARG A 1 90 ? 6.211 21.766 1.632 1 89.94 90 ARG A CA 1
ATOM 709 C C . ARG A 1 90 ? 5.719 21.125 2.922 1 89.94 90 ARG A C 1
ATOM 711 O O . ARG A 1 90 ? 4.711 20.406 2.92 1 89.94 90 ARG A O 1
ATOM 718 N N . ALA A 1 91 ? 6.551 21.375 3.855 1 91.12 91 ALA A N 1
ATOM 719 C CA . ALA A 1 91 ? 6.086 21.047 5.203 1 91.12 91 ALA A CA 1
ATOM 720 C C . ALA A 1 91 ? 5.531 22.281 5.906 1 91.12 91 ALA A C 1
ATOM 722 O O . ALA A 1 91 ? 5.988 23.391 5.664 1 91.12 91 ALA A O 1
ATOM 723 N N . THR A 1 92 ? 4.555 22.031 6.691 1 89.88 92 THR A N 1
ATOM 724 C CA . THR A 1 92 ? 4.094 23.109 7.566 1 89.88 92 THR A CA 1
ATOM 725 C C . THR A 1 92 ? 5.234 23.609 8.445 1 89.88 92 THR A C 1
ATOM 727 O O . THR A 1 92 ? 6.082 22.828 8.883 1 89.88 92 THR A O 1
ATOM 730 N N . GLU A 1 93 ? 5.188 24.828 8.727 1 89.5 93 GLU A N 1
ATOM 731 C CA . GLU A 1 93 ? 6.254 25.438 9.516 1 89.5 93 GLU A CA 1
ATOM 732 C C . GLU A 1 93 ? 6.438 24.719 10.844 1 89.5 93 GLU A C 1
ATOM 734 O O . GLU A 1 93 ? 5.465 24.453 11.555 1 89.5 93 GLU A O 1
ATOM 739 N N . GLY A 1 94 ? 7.695 24.359 11.141 1 88 94 GLY A N 1
ATOM 740 C CA . GLY A 1 94 ? 8.016 23.734 12.414 1 88 94 GLY A CA 1
ATOM 741 C C . GLY A 1 94 ? 7.801 22.234 12.406 1 88 94 GLY A C 1
ATOM 742 O O . GLY A 1 94 ? 8.086 21.547 13.398 1 88 94 GLY A O 1
ATOM 743 N N . GLN A 1 95 ? 7.348 21.766 11.32 1 90.5 95 GLN A N 1
ATOM 744 C CA . GLN A 1 95 ? 7.078 20.328 11.227 1 90.5 95 GLN A CA 1
ATOM 745 C C . GLN A 1 95 ? 7.996 19.656 10.211 1 90.5 95 GLN A C 1
ATOM 747 O O . GLN A 1 95 ? 8.445 20.312 9.258 1 90.5 95 GLN A O 1
ATOM 752 N N . ASN A 1 96 ? 8.281 18.391 10.5 1 89.56 96 ASN A N 1
ATOM 753 C CA . ASN A 1 96 ? 8.914 17.625 9.43 1 89.56 96 ASN A CA 1
ATOM 754 C C . ASN A 1 96 ? 7.898 17.172 8.383 1 89.56 96 ASN A C 1
ATOM 756 O O . ASN A 1 96 ? 6.691 17.312 8.586 1 89.56 96 ASN A O 1
ATOM 760 N N . LEU A 1 97 ? 8.367 16.672 7.27 1 91.62 97 LEU A N 1
ATOM 761 C CA . LEU A 1 97 ? 7.523 16.328 6.137 1 91.62 97 LEU A CA 1
ATOM 762 C C . LEU A 1 97 ? 6.527 15.234 6.52 1 91.62 97 LEU A C 1
ATOM 764 O O . LEU A 1 97 ? 5.348 15.32 6.168 1 91.62 97 LEU A O 1
ATOM 768 N N . GLY A 1 98 ? 7.039 14.234 7.23 1 92.31 98 GLY A N 1
ATOM 769 C CA . GLY A 1 98 ? 6.16 13.148 7.645 1 92.31 98 GLY A CA 1
ATOM 770 C C . GLY A 1 98 ? 5 13.625 8.508 1 92.31 98 GLY A C 1
ATOM 771 O O . GLY A 1 98 ? 3.865 13.172 8.328 1 92.31 98 GLY A O 1
ATOM 772 N N . HIS A 1 99 ? 5.348 14.438 9.359 1 93.38 99 HIS A N 1
ATOM 773 C CA . HIS A 1 99 ? 4.34 15.055 10.219 1 93.38 99 HIS A CA 1
ATOM 774 C C . HIS A 1 99 ? 3.312 15.82 9.391 1 93.38 99 HIS A C 1
ATOM 776 O O . HIS A 1 99 ? 2.107 15.586 9.523 1 93.38 99 HIS A O 1
ATOM 782 N N . SER A 1 100 ? 3.748 16.656 8.523 1 94.75 100 SER A N 1
ATOM 783 C CA . SER A 1 100 ? 2.867 17.484 7.707 1 94.75 100 SER A CA 1
ATOM 784 C C . SER A 1 100 ? 1.987 16.641 6.801 1 94.75 100 SER A C 1
ATOM 786 O O . SER A 1 100 ? 0.79 16.891 6.664 1 94.75 100 SER A O 1
ATOM 788 N N . PHE A 1 101 ? 2.559 15.656 6.203 1 95.25 101 PHE A N 1
ATOM 789 C CA . PHE A 1 101 ? 1.794 14.75 5.359 1 95.25 101 PHE A CA 1
ATOM 790 C C . PHE A 1 101 ? 0.671 14.086 6.148 1 95.25 101 PHE A C 1
ATOM 792 O O . PHE A 1 101 ? -0.476 14.047 5.699 1 95.25 101 PHE A O 1
ATOM 799 N N . THR A 1 102 ? 1.048 13.523 7.285 1 96.25 102 THR A N 1
ATOM 800 C CA . THR A 1 102 ? 0.091 12.773 8.094 1 96.25 102 THR A CA 1
ATOM 801 C C . THR A 1 102 ? -1.075 13.664 8.516 1 96.25 102 THR A C 1
ATOM 803 O O . THR A 1 102 ? -2.238 13.273 8.391 1 96.25 102 THR A O 1
ATOM 806 N N . GLU A 1 103 ? -0.745 14.82 8.914 1 95.31 103 GLU A N 1
ATOM 807 C CA . GLU A 1 103 ? -1.791 15.758 9.32 1 95.31 103 GLU A CA 1
ATOM 808 C C . GLU A 1 103 ? -2.676 16.141 8.133 1 95.31 103 GLU A C 1
ATOM 810 O O . GLU A 1 103 ? -3.904 16.141 8.25 1 95.31 103 GLU A O 1
ATOM 815 N N . ASP A 1 104 ? -2.096 16.438 7.039 1 94.44 104 ASP A N 1
ATOM 816 C CA . ASP A 1 104 ? -2.836 16.844 5.848 1 94.44 104 ASP A CA 1
ATOM 817 C C . ASP A 1 104 ? -3.748 15.727 5.355 1 94.44 104 ASP A C 1
ATOM 819 O O . ASP A 1 104 ? -4.918 15.961 5.051 1 94.44 104 ASP A O 1
ATOM 823 N N . LEU A 1 105 ? -3.24 14.594 5.336 1 94.94 105 LEU A N 1
ATOM 824 C CA . LEU A 1 105 ? -3.959 13.453 4.77 1 94.94 105 LEU A CA 1
ATOM 825 C C . LEU A 1 105 ? -5.102 13.023 5.684 1 94.94 105 LEU A C 1
ATOM 827 O O . LEU A 1 105 ? -6.102 12.469 5.215 1 94.94 105 LEU A O 1
ATOM 831 N N . THR A 1 106 ? -4.965 13.266 6.957 1 94.94 106 THR A N 1
ATOM 832 C CA . THR A 1 106 ? -5.973 12.789 7.898 1 94.94 106 THR A CA 1
ATOM 833 C C . THR A 1 106 ? -6.91 13.922 8.312 1 94.94 106 THR A C 1
ATOM 835 O O . THR A 1 106 ? -7.789 13.727 9.148 1 94.94 106 THR A O 1
ATOM 838 N N . GLN A 1 107 ? -6.738 15.055 7.758 1 93.31 107 GLN A N 1
ATOM 839 C CA . GLN A 1 107 ? -7.426 16.266 8.203 1 93.31 107 GLN A CA 1
ATOM 840 C C . GLN A 1 107 ? -8.938 16.062 8.25 1 93.31 107 GLN A C 1
ATOM 842 O O . GLN A 1 107 ? -9.594 16.469 9.203 1 93.31 107 GLN A O 1
ATOM 847 N N . CYS A 1 108 ? -9.508 15.344 7.312 1 89.69 108 CYS A N 1
ATOM 848 C CA . CYS A 1 108 ? -10.945 15.156 7.207 1 89.69 108 CYS A CA 1
ATOM 849 C C . CYS A 1 108 ? -11.453 14.195 8.281 1 89.69 108 CYS A C 1
ATOM 851 O O . CYS A 1 108 ? -12.656 14.102 8.516 1 89.69 108 CYS A O 1
ATOM 853 N N . TYR A 1 109 ? -10.5 13.625 8.945 1 92.88 109 TYR A N 1
ATOM 854 C CA . TYR A 1 109 ? -10.914 12.617 9.914 1 92.88 109 TYR A CA 1
ATOM 855 C C . TYR A 1 109 ? -10.562 13.047 11.328 1 92.88 109 TYR A C 1
ATOM 857 O O . TYR A 1 109 ? -10.68 12.266 12.273 1 92.88 109 TYR A O 1
ATOM 865 N N . HIS A 1 110 ? -10.094 14.273 11.43 1 93.44 110 HIS A N 1
ATOM 866 C CA . HIS A 1 110 ? -9.836 14.805 12.758 1 93.44 110 HIS A CA 1
ATOM 867 C C . HIS A 1 110 ? -11.109 14.812 13.602 1 93.44 110 HIS A C 1
ATOM 869 O O . HIS A 1 110 ? -12.203 15.016 13.078 1 93.44 110 HIS A O 1
ATOM 875 N N . ASN A 1 111 ? -10.953 14.453 14.898 1 95 111 ASN A N 1
ATOM 876 C CA . ASN A 1 111 ? -12.023 14.461 15.891 1 95 111 ASN A CA 1
ATOM 877 C C . ASN A 1 111 ? -13 13.305 15.68 1 95 111 ASN A C 1
ATOM 879 O O . ASN A 1 111 ? -14.148 13.375 16.109 1 95 111 ASN A O 1
ATOM 883 N N . THR A 1 112 ? -12.594 12.297 14.953 1 93.25 112 THR A N 1
ATOM 884 C CA . THR A 1 112 ? -13.445 11.133 14.727 1 93.25 112 THR A CA 1
ATOM 885 C C . THR A 1 112 ? -13.031 9.977 15.633 1 93.25 112 THR A C 1
ATOM 887 O O . THR A 1 112 ? -13.688 8.938 15.656 1 93.25 112 THR A O 1
ATOM 890 N N . LYS A 1 113 ? -11.922 10.094 16.312 1 94.38 113 LYS A N 1
ATOM 891 C CA . LYS A 1 113 ? -11.383 9.109 17.25 1 94.38 113 LYS A CA 1
ATOM 892 C C . LYS A 1 113 ? -10.82 7.898 16.516 1 94.38 113 LYS A C 1
ATOM 894 O O . LYS A 1 113 ? -10.602 6.848 17.125 1 94.38 113 LYS A O 1
ATOM 899 N N . ARG A 1 114 ? -10.641 8.062 15.281 1 94.88 114 ARG A N 1
ATOM 900 C CA . ARG A 1 114 ? -10.031 6.984 14.516 1 94.88 114 ARG A CA 1
ATOM 901 C C . ARG A 1 114 ? -8.555 6.84 14.844 1 94.88 114 ARG A C 1
ATOM 903 O O . ARG A 1 114 ? -7.938 7.758 15.383 1 94.88 114 ARG A O 1
ATOM 910 N N . ASN A 1 115 ? -8.031 5.633 14.508 1 94.81 115 ASN A N 1
ATOM 911 C CA . ASN A 1 115 ? -6.617 5.328 14.711 1 94.81 115 ASN A CA 1
ATOM 912 C C . ASN A 1 115 ? -5.836 5.41 13.406 1 94.81 115 ASN A C 1
ATOM 914 O O . ASN A 1 115 ? -6.309 4.949 12.367 1 94.81 115 ASN A O 1
ATOM 918 N N . VAL A 1 116 ? -4.656 5.973 13.516 1 95.38 116 VAL A N 1
ATOM 919 C CA . VAL A 1 116 ? -3.785 6.055 12.352 1 95.38 116 VAL A CA 1
ATOM 920 C C . VAL A 1 116 ? -2.482 5.305 12.625 1 95.38 116 VAL A C 1
ATOM 922 O O . VAL A 1 116 ? -1.863 5.484 13.672 1 95.38 116 VAL A O 1
ATOM 925 N N . THR A 1 117 ? -2.139 4.48 11.703 1 92.94 117 THR A N 1
ATOM 926 C CA . THR A 1 117 ? -0.851 3.801 11.766 1 92.94 117 THR A CA 1
ATOM 927 C C . THR A 1 117 ? 0.141 4.422 10.789 1 92.94 117 THR A C 1
ATOM 929 O O . THR A 1 117 ? -0.222 4.754 9.656 1 92.94 117 THR A O 1
ATOM 932 N N . THR A 1 118 ? 1.394 4.609 11.273 1 91.62 118 THR A N 1
ATOM 933 C CA . THR A 1 118 ? 2.443 5.195 10.445 1 91.62 118 THR A CA 1
ATOM 934 C C . THR A 1 118 ? 3.742 4.406 10.578 1 91.62 118 THR A C 1
ATOM 936 O O . THR A 1 118 ? 3.975 3.752 11.602 1 91.62 118 THR A O 1
ATOM 939 N N . GLU A 1 119 ? 4.496 4.398 9.477 1 83.12 119 GLU A N 1
ATOM 940 C CA . GLU A 1 119 ? 5.828 3.812 9.539 1 83.12 119 GLU A CA 1
ATOM 941 C C . GLU A 1 119 ? 6.852 4.82 10.055 1 83.12 119 GLU A C 1
ATOM 943 O O . GLU A 1 119 ? 6.531 5.996 10.242 1 83.12 119 GLU A O 1
ATOM 948 N N . ASN A 1 120 ? 8.102 4.434 10.203 1 78.31 120 ASN A N 1
ATOM 949 C CA . ASN A 1 120 ? 9.172 5.152 10.883 1 78.31 120 ASN A CA 1
ATOM 950 C C . ASN A 1 120 ? 9.398 6.531 10.266 1 78.31 120 ASN A C 1
ATOM 952 O O . ASN A 1 120 ? 9.586 7.512 10.992 1 78.31 120 ASN A O 1
ATOM 956 N N . TRP A 1 121 ? 9.266 6.598 8.953 1 83.12 121 TRP A N 1
ATOM 957 C CA . TRP A 1 121 ? 9.523 7.863 8.273 1 83.12 121 TRP A CA 1
ATOM 958 C C . TRP A 1 121 ? 8.508 8.922 8.68 1 83.12 121 TRP A C 1
ATOM 960 O O . TRP A 1 121 ? 8.828 10.109 8.742 1 83.12 121 TRP A O 1
ATOM 970 N N . PHE A 1 122 ? 7.398 8.438 9.102 1 89.88 122 PHE A N 1
ATOM 971 C CA . PHE A 1 122 ? 6.312 9.359 9.414 1 89.88 122 PHE A CA 1
ATOM 972 C C . PHE A 1 122 ? 6.234 9.625 10.914 1 89.88 122 PHE A C 1
ATOM 974 O O . PHE A 1 122 ? 5.723 10.656 11.344 1 89.88 122 PHE A O 1
ATOM 981 N N . THR A 1 123 ? 6.699 8.773 11.656 1 88.12 123 THR A N 1
ATOM 982 C CA . THR A 1 123 ? 6.41 8.758 13.086 1 88.12 123 THR A CA 1
ATOM 983 C C . THR A 1 123 ? 7.379 9.664 13.844 1 88.12 123 THR A C 1
ATOM 985 O O . THR A 1 123 ? 8.594 9.578 13.648 1 88.12 123 THR A O 1
ATOM 988 N N . SER A 1 124 ? 6.855 10.484 14.672 1 85.31 124 SER A N 1
ATOM 989 C CA . SER A 1 124 ? 7.598 11.32 15.609 1 85.31 124 SER A CA 1
ATOM 990 C C . SER A 1 124 ? 6.785 11.602 16.875 1 85.31 124 SER A C 1
ATOM 992 O O . SER A 1 124 ? 5.555 11.508 16.859 1 85.31 124 SER A O 1
ATOM 994 N N . ILE A 1 125 ? 7.484 11.883 17.984 1 86.69 125 ILE A N 1
ATOM 995 C CA . ILE A 1 125 ? 6.809 12.156 19.234 1 86.69 125 ILE A CA 1
ATOM 996 C C . ILE A 1 125 ? 5.891 13.367 19.094 1 86.69 125 ILE A C 1
ATOM 998 O O . ILE A 1 125 ? 4.723 13.32 19.484 1 86.69 125 ILE A O 1
ATOM 1002 N N . PRO A 1 126 ? 6.344 14.461 18.484 1 90.44 126 PRO A N 1
ATOM 1003 C CA . PRO A 1 126 ? 5.438 15.594 18.281 1 90.44 126 PRO A CA 1
ATOM 1004 C C . PRO A 1 126 ? 4.188 15.211 17.484 1 90.44 126 PRO A C 1
ATOM 1006 O O . PRO A 1 126 ? 3.092 15.688 17.797 1 90.44 126 PRO A O 1
ATOM 1009 N N . LEU A 1 127 ? 4.34 14.422 16.5 1 93.06 127 LEU A N 1
ATOM 1010 C CA . LEU A 1 127 ? 3.184 13.992 15.727 1 93.06 127 LEU A CA 1
ATOM 1011 C C . LEU A 1 127 ? 2.193 13.227 16.594 1 93.06 127 LEU A C 1
ATOM 1013 O O . LEU A 1 127 ? 0.986 13.477 16.531 1 93.06 127 LEU A O 1
ATOM 1017 N N . ILE A 1 128 ? 2.75 12.352 17.375 1 89.56 128 ILE A N 1
ATOM 1018 C CA . ILE A 1 128 ? 1.903 11.555 18.25 1 89.56 128 ILE A CA 1
ATOM 1019 C C . ILE A 1 128 ? 1.093 12.469 19.156 1 89.56 128 ILE A C 1
ATOM 1021 O O . ILE A 1 128 ? -0.117 12.289 19.312 1 89.56 128 ILE A O 1
ATOM 1025 N N . GLN A 1 129 ? 1.748 13.391 19.703 1 92.38 129 GLN A N 1
ATOM 1026 C CA . GLN A 1 129 ? 1.106 14.32 20.641 1 92.38 129 GLN A CA 1
ATOM 1027 C C . GLN A 1 129 ? 0.03 15.141 19.938 1 92.38 129 GLN A C 1
ATOM 1029 O O . GLN A 1 129 ? -1.076 15.297 20.453 1 92.38 129 GLN A O 1
ATOM 1034 N N . VAL A 1 130 ? 0.294 15.617 18.75 1 94.12 130 VAL A N 1
ATOM 1035 C CA . VAL A 1 130 ? -0.654 16.438 18 1 94.12 130 VAL A CA 1
ATOM 1036 C C . VAL A 1 130 ? -1.874 15.602 17.625 1 94.12 130 VAL A C 1
ATOM 1038 O O . VAL A 1 130 ? -3.012 16.062 17.75 1 94.12 130 VAL A O 1
ATOM 1041 N N . MET A 1 131 ? -1.628 14.43 17.188 1 94.44 131 MET A N 1
ATOM 1042 C CA . MET A 1 131 ? -2.727 13.555 16.781 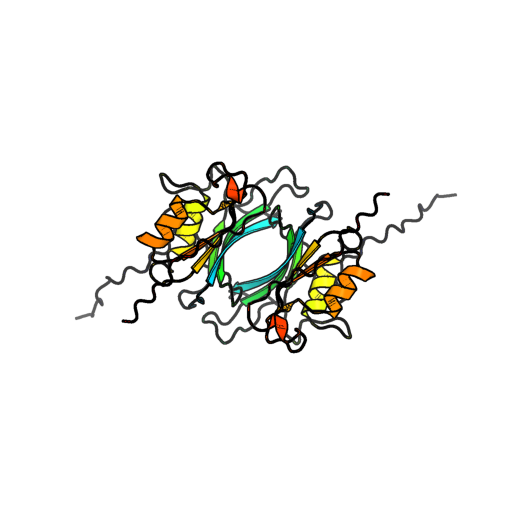1 94.44 131 MET A CA 1
ATOM 1043 C C . MET A 1 131 ? -3.645 13.25 17.953 1 94.44 131 MET A C 1
ATOM 1045 O O . MET A 1 131 ? -4.867 13.273 17.812 1 94.44 131 MET A O 1
ATOM 1049 N N . LEU A 1 132 ? -3.037 13.008 19.047 1 92.81 132 LEU A N 1
ATOM 1050 C CA . LEU A 1 132 ? -3.795 12.633 20.234 1 92.81 132 LEU A CA 1
ATOM 1051 C C . LEU A 1 132 ? -4.52 13.836 20.828 1 92.81 132 LEU A C 1
ATOM 1053 O O . LEU A 1 132 ? -5.727 13.781 21.078 1 92.81 132 LEU A O 1
ATOM 1057 N N . HIS A 1 133 ? -3.906 14.945 20.969 1 94.69 133 HIS A N 1
ATOM 1058 C CA . HIS A 1 133 ? -4.418 16.047 21.781 1 94.69 133 HIS A CA 1
ATOM 1059 C C . HIS A 1 133 ? -5.145 17.078 20.906 1 94.69 133 HIS A C 1
ATOM 1061 O O . HIS A 1 133 ? -6.133 17.672 21.344 1 94.69 133 HIS A O 1
ATOM 1067 N N . ASN A 1 134 ? -4.688 17.25 19.719 1 94.19 134 ASN A N 1
ATOM 1068 C CA . ASN A 1 134 ? -5.27 18.297 18.875 1 94.19 134 ASN A CA 1
ATOM 1069 C C . ASN A 1 134 ? -6.266 17.703 17.875 1 94.19 134 ASN A C 1
ATOM 1071 O O . ASN A 1 134 ? -7.266 18.344 17.547 1 94.19 134 ASN A O 1
ATOM 1075 N N . CYS A 1 135 ? -6.012 16.531 17.453 1 94.38 135 CYS A N 1
ATOM 1076 C CA . CYS A 1 135 ? -6.832 15.977 16.391 1 94.38 135 CYS A CA 1
ATOM 1077 C C . CYS A 1 135 ? -7.801 14.93 16.922 1 94.38 135 CYS A C 1
ATOM 1079 O O . CYS A 1 135 ? -8.68 14.461 16.203 1 94.38 135 CYS A O 1
ATOM 1081 N N . ALA A 1 136 ? -7.695 14.547 18.141 1 95.5 136 ALA A N 1
ATOM 1082 C CA . ALA A 1 136 ? -8.531 13.516 18.75 1 95.5 136 ALA A CA 1
ATOM 1083 C C . ALA A 1 136 ? -8.477 12.219 17.953 1 95.5 136 ALA A C 1
ATOM 1085 O O . ALA A 1 136 ? -9.523 11.625 17.656 1 95.5 136 ALA A O 1
ATOM 1086 N N . MET A 1 137 ? -7.352 11.914 17.562 1 95.06 137 MET A N 1
ATOM 1087 C CA . MET A 1 137 ? -7.039 10.641 16.922 1 95.06 137 MET A CA 1
ATOM 1088 C C . MET A 1 137 ? -5.91 9.922 17.656 1 95.06 137 MET A C 1
ATOM 1090 O O . MET A 1 137 ? -5.129 10.555 18.375 1 95.06 137 MET A O 1
ATOM 1094 N N . THR A 1 138 ? -5.879 8.625 17.547 1 92.06 138 THR A N 1
ATOM 1095 C CA . THR A 1 138 ? -4.77 7.859 18.094 1 92.06 138 THR A CA 1
ATOM 1096 C C . THR A 1 138 ? -3.789 7.453 17 1 92.06 138 THR A C 1
ATOM 1098 O O . THR A 1 138 ? -4.184 7.27 15.852 1 92.06 138 THR A O 1
ATOM 1101 N N . LEU A 1 139 ? -2.521 7.355 17.375 1 90.38 139 LEU A N 1
ATOM 1102 C CA . LEU A 1 139 ? -1.494 7 16.391 1 90.38 139 LEU A CA 1
ATOM 1103 C C . LEU A 1 139 ? -0.667 5.816 16.891 1 90.38 139 LEU A C 1
ATOM 1105 O O . LEU A 1 139 ? -0.265 5.773 18.047 1 90.38 139 LEU A O 1
ATOM 1109 N N . ILE A 1 140 ? -0.55 4.805 16.094 1 83.94 140 ILE A N 1
ATOM 1110 C CA . ILE A 1 140 ? 0.369 3.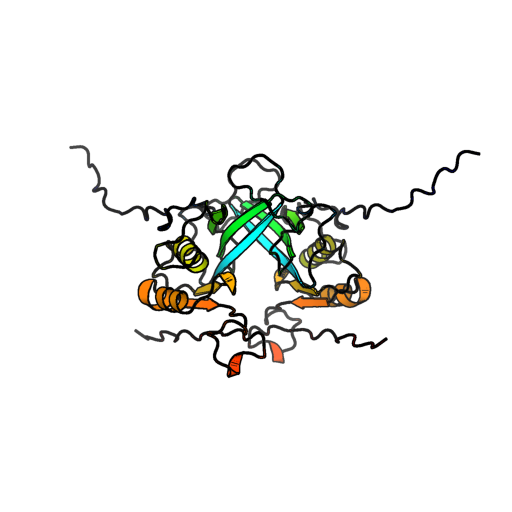682 16.25 1 83.94 140 ILE A CA 1
ATOM 1111 C C . ILE A 1 140 ? 1.466 3.754 15.195 1 83.94 140 ILE A C 1
ATOM 1113 O O . ILE A 1 140 ? 1.177 3.842 14 1 83.94 140 ILE A O 1
ATOM 1117 N N . GLY A 1 141 ? 2.697 3.74 15.695 1 80.69 141 GLY A N 1
ATOM 1118 C CA . GLY A 1 141 ? 3.766 3.877 14.711 1 80.69 141 GLY A CA 1
ATOM 1119 C C . GLY A 1 141 ? 5 3.062 15.055 1 80.69 141 GLY A C 1
ATOM 1120 O O . GLY A 1 141 ? 5.133 2.572 16.188 1 80.69 141 GLY A O 1
ATOM 1121 N N . THR A 1 142 ? 5.77 2.654 13.953 1 72.19 142 THR A N 1
ATOM 1122 C CA . THR A 1 142 ? 7.062 1.999 14.125 1 72.19 142 THR A CA 1
ATOM 1123 C C . THR A 1 142 ? 8.18 3.029 14.211 1 72.19 142 THR A C 1
ATOM 1125 O O . THR A 1 142 ? 8.188 4.016 13.469 1 72.19 142 THR A O 1
ATOM 1128 N N . VAL A 1 143 ? 8.969 2.959 15.305 1 64.25 143 VAL A N 1
ATOM 1129 C CA . VAL A 1 143 ? 10.148 3.816 15.414 1 64.25 143 VAL A CA 1
ATOM 1130 C C . VAL A 1 143 ? 11.414 2.965 15.344 1 64.25 143 VAL A C 1
ATOM 1132 O O . VAL A 1 143 ? 11.469 1.88 15.93 1 64.25 143 VAL A O 1
ATOM 1135 N N . ARG A 1 144 ? 12.273 3.26 14.266 1 56.69 144 ARG A N 1
ATOM 1136 C CA . ARG A 1 144 ? 13.547 2.555 14.203 1 56.69 144 ARG A CA 1
ATOM 1137 C C . ARG A 1 144 ? 14.367 2.783 15.477 1 56.69 144 ARG A C 1
ATOM 1139 O O . ARG A 1 144 ? 14.336 3.873 16.047 1 56.69 144 ARG A O 1
ATOM 1146 N N . GLY A 1 145 ? 14.719 1.715 16.125 1 49.53 145 GLY A N 1
ATOM 1147 C CA . GLY A 1 145 ? 15.523 1.784 17.344 1 49.53 145 GLY A CA 1
ATOM 1148 C C . GLY A 1 145 ? 16.625 2.828 17.266 1 49.53 145 GLY A C 1
ATOM 1149 O O . GLY A 1 145 ? 17.141 3.266 18.297 1 49.53 145 GLY A O 1
ATOM 1150 N N . ASN A 1 146 ? 17.219 2.996 16.141 1 44.81 146 ASN A N 1
ATOM 1151 C CA . ASN A 1 146 ? 18.375 3.889 16.172 1 44.81 146 ASN A CA 1
ATOM 1152 C C . ASN A 1 146 ? 17.953 5.348 16.312 1 44.81 146 ASN A C 1
ATOM 1154 O O . ASN A 1 146 ? 18.797 6.25 16.266 1 44.81 146 ASN A O 1
ATOM 1158 N N . LYS A 1 147 ? 16.812 5.605 16.188 1 43.84 147 LYS A N 1
ATOM 1159 C CA . LYS A 1 147 ? 16.531 7.023 16.375 1 43.84 147 LYS A CA 1
ATOM 1160 C C . LYS A 1 147 ? 16.75 7.445 17.812 1 43.84 147 LYS A C 1
ATOM 1162 O O . LYS A 1 147 ? 16.5 6.664 18.75 1 43.84 147 LYS A O 1
ATOM 1167 N N . SER A 1 148 ? 17.656 8.344 18.031 1 39.12 148 SER A N 1
ATOM 1168 C CA . SER A 1 148 ? 18.109 8.914 19.297 1 39.12 148 SER A CA 1
ATOM 1169 C C . SER A 1 148 ? 16.953 9.047 20.281 1 39.12 148 SER A C 1
ATOM 1171 O O . SER A 1 148 ? 17.172 9.109 21.5 1 39.12 148 SER A O 1
ATOM 1173 N N . GLU A 1 149 ? 15.938 9.227 19.859 1 38.47 149 GLU A N 1
ATOM 1174 C CA . GLU A 1 149 ? 14.922 9.57 20.859 1 38.47 149 GLU A CA 1
ATOM 1175 C C . GLU A 1 149 ? 14.312 8.312 21.469 1 38.47 149 GLU A C 1
ATOM 1177 O O . GLU A 1 149 ? 13.375 8.398 22.266 1 38.47 149 GLU A O 1
ATOM 1182 N N . ILE A 1 150 ? 14.641 7.109 20.984 1 40.69 150 ILE A N 1
ATOM 1183 C CA . ILE A 1 150 ? 14.055 5.934 21.609 1 40.69 150 ILE A CA 1
ATOM 1184 C C . ILE A 1 150 ? 14.812 5.605 22.891 1 40.69 150 ILE A C 1
ATOM 1186 O O . ILE A 1 150 ? 16.047 5.508 22.891 1 40.69 150 ILE A O 1
ATOM 1190 N N . PRO A 1 151 ? 14.227 5.57 24 1 39.31 151 PRO A N 1
ATOM 1191 C CA . PRO A 1 151 ? 14.93 5.129 25.203 1 39.31 151 PRO A CA 1
ATOM 1192 C C . PRO A 1 151 ? 15.672 3.812 25.016 1 39.31 151 PRO A C 1
ATOM 1194 O O . PRO A 1 151 ? 15.289 3 24.172 1 39.31 151 PRO A O 1
ATOM 1197 N N . GLU A 1 152 ? 17 3.662 25.547 1 39.59 152 GLU A N 1
ATOM 1198 C CA . GLU A 1 152 ? 17.984 2.578 25.5 1 39.59 152 GLU A CA 1
ATOM 1199 C C . GLU A 1 152 ? 17.297 1.215 25.531 1 39.59 152 GLU A C 1
ATOM 1201 O O . GLU A 1 152 ? 17.766 0.27 24.891 1 39.59 152 GLU A O 1
ATOM 1206 N N . GLU A 1 153 ? 16.359 1.047 26.297 1 38.22 153 GLU A N 1
ATOM 1207 C CA . GLU A 1 153 ? 15.695 -0.23 26.547 1 38.22 153 GLU A CA 1
ATOM 1208 C C . GLU A 1 153 ? 15.008 -0.753 25.281 1 38.22 153 GLU A C 1
ATOM 1210 O O . GLU A 1 153 ? 14.656 -1.932 25.203 1 38.22 153 GLU A O 1
ATOM 1215 N N . MET A 1 154 ? 14.695 0.037 24.469 1 36.22 154 MET A N 1
ATOM 1216 C CA . MET A 1 154 ? 13.93 -0.302 23.266 1 36.22 154 MET A CA 1
ATOM 1217 C C . MET A 1 154 ? 14.852 -0.462 22.062 1 36.22 154 MET A C 1
ATOM 1219 O O . MET A 1 154 ? 14.383 -0.71 20.953 1 36.22 154 MET A O 1
ATOM 1223 N N . LYS A 1 155 ? 16.062 -0.156 22.125 1 40.09 155 LYS A N 1
ATOM 1224 C CA . LYS A 1 155 ? 17.016 -0.188 21.031 1 40.09 155 LYS A CA 1
ATOM 1225 C C . LYS A 1 155 ? 17.062 -1.566 20.375 1 40.09 155 LYS A C 1
ATOM 1227 O O . LYS A 1 155 ? 17.5 -1.703 19.234 1 40.09 155 LYS A O 1
ATOM 1232 N N . ASP A 1 156 ? 17.141 -2.623 21.141 1 35.47 156 ASP A N 1
ATOM 1233 C CA . ASP A 1 156 ? 17.5 -3.881 20.484 1 35.47 156 ASP A CA 1
ATOM 1234 C C . ASP A 1 156 ? 16.484 -4.258 19.422 1 35.47 156 ASP A C 1
ATOM 1236 O O . ASP A 1 156 ? 16.828 -4.844 18.391 1 35.47 156 ASP A O 1
ATOM 1240 N N . LYS A 1 157 ? 15.266 -4.703 19.766 1 35.16 157 LYS A N 1
ATOM 1241 C CA . LYS A 1 157 ? 14.289 -5.375 18.922 1 35.16 157 LYS A CA 1
ATOM 1242 C C . LYS A 1 157 ? 13.438 -4.363 18.156 1 35.16 157 LYS A C 1
ATOM 1244 O O . LYS A 1 157 ? 13.211 -3.248 18.625 1 35.16 157 LYS A O 1
ATOM 1249 N N . THR A 1 158 ? 13.461 -4.32 16.812 1 35.81 158 THR A N 1
ATOM 1250 C CA . THR A 1 158 ? 12.43 -3.561 16.109 1 35.81 158 THR A CA 1
ATOM 1251 C C . THR A 1 158 ? 11.195 -3.395 17 1 35.81 158 THR A C 1
ATOM 1253 O O . THR A 1 158 ? 10.508 -4.371 17.297 1 35.81 158 THR A O 1
ATOM 1256 N N . ALA A 1 159 ? 11.297 -2.623 18.016 1 32.69 159 ALA A N 1
ATOM 1257 C CA . ALA A 1 159 ? 10.219 -2.482 18.984 1 32.69 159 ALA A CA 1
ATOM 1258 C C . ALA A 1 159 ? 8.992 -1.822 18.359 1 32.69 159 ALA A C 1
ATOM 1260 O O . ALA A 1 159 ? 9.109 -0.771 17.719 1 32.69 159 ALA A O 1
ATOM 1261 N N . TRP A 1 160 ? 8.102 -2.641 17.828 1 35.25 160 TRP A N 1
ATOM 1262 C CA . TRP A 1 160 ? 6.75 -2.129 17.625 1 35.25 160 TRP A CA 1
ATOM 1263 C C . TRP A 1 160 ? 6.273 -1.33 18.828 1 35.25 160 TRP A C 1
ATOM 1265 O O . TRP A 1 160 ? 6.375 -1.795 19.969 1 35.25 160 TRP A O 1
ATOM 1275 N N . ALA A 1 161 ? 6.652 -0.185 18.984 1 32.28 161 ALA A N 1
ATOM 1276 C CA . ALA A 1 161 ? 6.047 0.507 20.125 1 32.28 161 ALA A CA 1
ATOM 1277 C C . ALA A 1 161 ? 4.551 0.719 19.891 1 32.28 161 ALA A C 1
ATOM 1279 O O . ALA A 1 161 ? 4.137 1.237 18.859 1 32.28 161 ALA A O 1
ATOM 1280 N N . GLN A 1 162 ? 3.715 -0.28 20.219 1 34.22 162 GLN A N 1
ATOM 1281 C CA . GLN A 1 162 ? 2.328 0.121 20.438 1 34.22 162 GLN A CA 1
ATOM 1282 C C . GLN A 1 162 ? 2.232 1.247 21.469 1 34.22 162 GLN A C 1
ATOM 1284 O O . GLN A 1 162 ? 2.717 1.11 22.594 1 34.22 162 GLN A O 1
ATOM 1289 N N . ILE A 1 163 ? 2.361 2.42 21.156 1 32.38 163 ILE A N 1
ATOM 1290 C CA . ILE A 1 163 ? 2.006 3.422 22.156 1 32.38 163 ILE A CA 1
ATOM 1291 C C . ILE A 1 163 ? 0.568 3.197 22.625 1 32.38 163 ILE A C 1
ATOM 1293 O O . ILE A 1 163 ? -0.372 3.311 21.828 1 32.38 163 ILE A O 1
ATOM 1297 N N . PRO A 1 164 ? 0.345 2.42 23.578 1 31.45 164 PRO A N 1
ATOM 1298 C CA . PRO A 1 164 ? -0.996 2.383 24.172 1 31.45 164 PRO A CA 1
ATOM 1299 C C . PRO A 1 164 ? -1.616 3.771 24.312 1 31.45 164 PRO A C 1
ATOM 1301 O O . PRO A 1 164 ? -0.978 4.684 24.844 1 31.45 164 PRO A O 1
ATOM 1304 N N . VAL A 1 165 ? -2.439 4.254 23.391 1 31.25 165 VAL A N 1
ATOM 1305 C CA . VAL A 1 165 ? -3.268 5.391 23.781 1 31.25 165 VAL A CA 1
ATOM 1306 C C . VAL A 1 165 ? -4.305 4.949 24.812 1 31.25 165 VAL A C 1
ATOM 1308 O O . VAL A 1 165 ? -4.797 3.818 24.75 1 31.25 165 VAL A O 1
ATOM 1311 N N . PRO A 1 166 ? -4.367 5.562 25.906 1 27.52 166 PRO A N 1
ATOM 1312 C CA . PRO A 1 166 ? -5.402 5.238 26.891 1 27.52 166 PRO A CA 1
ATOM 1313 C C . PRO A 1 166 ? -6.789 5.102 26.281 1 27.52 166 PRO A C 1
ATOM 1315 O O . PRO A 1 166 ? -7.133 5.844 25.359 1 27.52 166 PRO A O 1
ATOM 1318 N N . SER A 1 167 ? -7.297 3.877 26.234 1 28.16 167 SER A N 1
ATOM 1319 C CA . SER A 1 167 ? -8.734 3.697 26.047 1 28.16 167 SER A CA 1
ATOM 1320 C C . SER A 1 167 ? -9.531 4.766 26.781 1 28.16 167 SER A C 1
ATOM 1322 O O . SER A 1 167 ? -9.328 4.988 27.969 1 28.16 167 SER A O 1
ATOM 1324 N N . CYS A 1 168 ? -9.945 5.805 26.078 1 26.78 168 CYS A N 1
ATOM 1325 C CA . CYS A 1 168 ? -10.953 6.609 26.766 1 26.78 168 CYS A CA 1
ATOM 1326 C C . CYS A 1 168 ? -12.156 5.762 27.172 1 26.78 168 CYS A C 1
ATOM 1328 O O . CYS A 1 168 ? -12.93 5.336 26.312 1 26.78 168 CYS A O 1
ATOM 1330 N N . SER A 1 169 ? -12.086 4.871 28.031 1 23.8 169 SER A N 1
ATOM 1331 C CA . SER A 1 169 ? -13.266 4.324 28.703 1 23.8 169 SER A CA 1
ATOM 1332 C C . SER A 1 169 ? -14.148 5.434 29.25 1 23.8 169 SER A C 1
ATOM 1334 O O . SER A 1 169 ? -14.188 5.66 30.469 1 23.8 169 SER A O 1
ATOM 1336 N N . ARG A 1 170 ? -14.336 6.73 28.875 1 22.75 170 ARG A N 1
ATOM 1337 C CA . ARG A 1 170 ? -15.469 7.305 29.594 1 22.75 170 ARG A CA 1
ATOM 1338 C C . ARG A 1 170 ? -16.781 6.633 29.172 1 22.75 170 ARG A C 1
ATOM 1340 O O . ARG A 1 170 ? -17.125 6.621 28 1 22.75 170 ARG A O 1
ATOM 1347 N N . ARG A 1 171 ? -17.156 5.645 29.922 1 20.86 171 ARG A N 1
ATOM 1348 C CA . ARG A 1 171 ? -18.547 5.305 30.234 1 20.86 171 ARG A CA 1
ATOM 1349 C C . ARG A 1 171 ? -19.375 6.562 30.469 1 20.86 171 ARG A C 1
ATOM 1351 O O . ARG A 1 171 ? -19.234 7.207 31.516 1 20.86 171 ARG A O 1
ATOM 1358 N N . THR A 1 172 ? -19.375 7.512 29.453 1 19.75 172 THR A N 1
ATOM 1359 C CA . THR A 1 172 ? -20.594 8.234 29.781 1 19.75 172 THR A CA 1
ATOM 1360 C C . THR A 1 172 ? -21.828 7.43 29.344 1 19.75 172 THR A C 1
ATOM 1362 O O . THR A 1 172 ? -21.781 6.723 28.344 1 19.75 172 THR A O 1
ATOM 1365 N N . MET B 1 1 ? 30.359 -22.359 -41.531 1 24.5 1 MET B N 1
ATOM 1366 C CA . MET B 1 1 ? 29.781 -23.078 -40.406 1 24.5 1 MET B CA 1
ATOM 1367 C C . MET B 1 1 ? 29.25 -22.109 -39.375 1 24.5 1 MET B C 1
ATOM 1369 O O . MET B 1 1 ? 30.016 -21.422 -38.688 1 24.5 1 MET B O 1
ATOM 1373 N N . THR B 1 2 ? 28.219 -21.312 -39.531 1 26.34 2 THR B N 1
ATOM 1374 C CA . THR B 1 2 ? 27.688 -20.094 -38.906 1 26.34 2 THR B CA 1
ATOM 1375 C C . THR B 1 2 ? 27.156 -20.375 -37.5 1 26.34 2 THR B C 1
ATOM 1377 O O . THR B 1 2 ? 26.328 -21.25 -37.312 1 26.34 2 THR B O 1
ATOM 1380 N N . LEU B 1 3 ? 27.938 -20.203 -36.312 1 27 3 LEU B N 1
ATOM 1381 C CA . LEU B 1 3 ? 27.719 -20.516 -34.906 1 27 3 LEU B CA 1
ATOM 1382 C C . LEU B 1 3 ? 26.375 -19.953 -34.406 1 27 3 LEU B C 1
ATOM 1384 O O . LEU B 1 3 ? 26.172 -18.734 -34.438 1 27 3 LEU B O 1
ATOM 1388 N N . ILE B 1 4 ? 25.109 -20.453 -34.688 1 29.95 4 ILE B N 1
ATOM 1389 C CA . ILE B 1 4 ? 23.781 -20.125 -34.188 1 29.95 4 ILE B CA 1
ATOM 1390 C C . ILE B 1 4 ? 23.797 -20.078 -32.656 1 29.95 4 ILE B C 1
ATOM 1392 O O . ILE B 1 4 ? 24.031 -21.094 -32.031 1 29.95 4 ILE B O 1
ATOM 1396 N N . PRO B 1 5 ? 24.359 -19.047 -31.938 1 34.03 5 PRO B N 1
ATOM 1397 C CA . PRO B 1 5 ? 24.609 -19.25 -30.516 1 34.03 5 PRO B CA 1
ATOM 1398 C C . PRO B 1 5 ? 23.391 -19.766 -29.766 1 34.03 5 PRO B C 1
ATOM 1400 O O . PRO B 1 5 ? 22.25 -19.5 -30.172 1 34.03 5 PRO B O 1
ATOM 1403 N N . GLU B 1 6 ? 23.188 -20.938 -29.172 1 35.03 6 GLU B N 1
ATOM 1404 C CA . GLU B 1 6 ? 22.078 -21.672 -28.562 1 35.03 6 GLU B CA 1
ATOM 1405 C C . GLU B 1 6 ? 21.312 -20.797 -27.578 1 35.03 6 GLU B C 1
ATOM 1407 O O . GLU B 1 6 ? 21.875 -20.328 -26.578 1 35.03 6 GLU B O 1
ATOM 1412 N N . ASN B 1 7 ? 20.453 -19.75 -27.969 1 34.09 7 ASN B N 1
ATOM 1413 C CA . ASN B 1 7 ? 19.656 -18.594 -27.562 1 34.09 7 ASN B CA 1
ATOM 1414 C C . ASN B 1 7 ? 18.672 -18.969 -26.453 1 34.09 7 ASN B C 1
ATOM 1416 O O . ASN B 1 7 ? 17.5 -19.25 -26.703 1 34.09 7 ASN B O 1
ATOM 1420 N N . SER B 1 8 ? 18.781 -20.062 -25.656 1 34 8 SER B N 1
ATOM 1421 C CA . SER B 1 8 ? 17.922 -20.672 -24.656 1 34 8 SER B CA 1
ATOM 1422 C C . SER B 1 8 ? 17.5 -19.672 -23.594 1 34 8 SER B C 1
ATOM 1424 O O . SER B 1 8 ? 16.922 -20.047 -22.578 1 34 8 SER B O 1
ATOM 1426 N N . GLU B 1 9 ? 18.219 -18.625 -23.438 1 34.72 9 GLU B N 1
ATOM 1427 C CA . GLU B 1 9 ? 17.953 -17.875 -22.203 1 34.72 9 GLU B CA 1
ATOM 1428 C C . GLU B 1 9 ? 16.469 -17.594 -22.047 1 34.72 9 GLU B C 1
ATOM 1430 O O . GLU B 1 9 ? 15.859 -16.922 -22.891 1 34.72 9 GLU B O 1
ATOM 1435 N N . GLU B 1 10 ? 15.656 -18.703 -21.688 1 34.91 10 GLU B N 1
ATOM 1436 C CA . GLU B 1 10 ? 14.242 -18.578 -21.328 1 34.91 10 GLU B CA 1
ATOM 1437 C C . GLU B 1 10 ? 13.961 -17.219 -20.703 1 34.91 10 GLU B C 1
ATOM 1439 O O . GLU B 1 10 ? 14.617 -16.828 -19.734 1 34.91 10 GLU B O 1
ATOM 1444 N N . GLU B 1 11 ? 13.906 -16.234 -21.469 1 36.22 11 GLU B N 1
ATOM 1445 C CA . GLU B 1 11 ? 13.312 -14.992 -20.953 1 36.22 11 GLU B CA 1
ATOM 1446 C C . GLU B 1 11 ? 12.297 -15.281 -19.859 1 36.22 11 GLU B C 1
ATOM 1448 O O . GLU B 1 11 ? 11.469 -16.188 -19.984 1 36.22 11 GLU B O 1
ATOM 1453 N N . PRO B 1 12 ? 12.617 -15.414 -18.531 1 41.41 12 PRO B N 1
ATOM 1454 C CA . PRO B 1 12 ? 11.516 -15.625 -17.578 1 41.41 12 PRO B CA 1
ATOM 1455 C C . PRO B 1 12 ? 10.156 -15.211 -18.156 1 41.41 12 PRO B C 1
ATOM 1457 O O . PRO B 1 12 ? 9.977 -14.055 -18.547 1 41.41 12 PRO B O 1
ATOM 1460 N N . THR B 1 13 ? 9.672 -15.734 -19.203 1 46.5 13 THR B N 1
ATOM 1461 C CA . THR B 1 13 ? 8.383 -15.359 -19.781 1 46.5 13 THR B CA 1
ATOM 1462 C C . THR B 1 13 ? 7.363 -15.055 -18.688 1 46.5 13 THR B C 1
ATOM 1464 O O . THR B 1 13 ? 6.961 -15.953 -17.938 1 46.5 13 THR B O 1
ATOM 1467 N N . GLY B 1 14 ? 7.586 -13.969 -17.828 1 53.84 14 GLY B N 1
ATOM 1468 C CA . GLY B 1 14 ? 6.961 -13.273 -16.719 1 53.84 14 GLY B CA 1
ATOM 1469 C C . GLY B 1 14 ? 5.449 -13.375 -16.734 1 53.84 14 GLY B C 1
ATOM 1470 O O . GLY B 1 14 ? 4.766 -12.578 -16.078 1 53.84 14 GLY B O 1
ATOM 1471 N N . LEU B 1 15 ? 4.871 -14.094 -17.531 1 65.12 15 LEU B N 1
ATOM 1472 C CA . LEU B 1 15 ? 3.412 -14.141 -17.5 1 65.12 15 LEU B CA 1
ATOM 1473 C C . LEU B 1 15 ? 2.914 -14.93 -16.297 1 65.12 15 LEU B C 1
ATOM 1475 O O . LEU B 1 15 ? 3.506 -15.945 -15.922 1 65.12 15 LEU B O 1
ATOM 1479 N N . PRO B 1 16 ? 1.896 -14.5 -15.711 1 76.62 16 PRO B N 1
ATOM 1480 C CA . PRO B 1 16 ? 1.299 -15.211 -14.578 1 76.62 16 PRO B CA 1
ATOM 1481 C C . PRO B 1 16 ? 0.806 -16.609 -14.953 1 76.62 16 PRO B C 1
ATOM 1483 O O . PRO B 1 16 ? 0.299 -16.812 -16.062 1 76.62 16 PRO B O 1
ATOM 1486 N N . GLN B 1 17 ? 1.137 -17.641 -14.227 1 83.12 17 GLN B N 1
ATOM 1487 C CA . GLN B 1 17 ? 0.644 -19 -14.414 1 83.12 17 GLN B CA 1
ATOM 1488 C C . GLN B 1 17 ? -0.878 -19.031 -14.531 1 83.12 17 GLN B C 1
ATOM 1490 O O . GLN B 1 17 ? -1.438 -19.844 -15.25 1 83.12 17 GLN B O 1
ATOM 1495 N N . SER B 1 18 ? -1.488 -18.141 -13.891 1 87.56 18 SER B N 1
ATOM 1496 C CA . SER B 1 18 ? -2.947 -18.109 -13.867 1 87.56 18 SER B CA 1
ATOM 1497 C C . SER B 1 18 ? -3.506 -17.547 -15.172 1 87.56 18 SER B C 1
ATOM 1499 O O . SER B 1 18 ? -4.699 -17.672 -15.453 1 87.56 18 SER B O 1
ATOM 1501 N N . GLY B 1 19 ? -2.688 -16.875 -15.93 1 86.69 19 GLY B N 1
ATOM 1502 C CA . GLY B 1 19 ? -3.141 -16.281 -17.172 1 86.69 19 GLY B CA 1
ATOM 1503 C C . GLY B 1 19 ? -3.746 -14.898 -16.984 1 86.69 19 GLY B C 1
ATOM 1504 O O . GLY B 1 19 ? -4.234 -14.297 -17.953 1 86.69 19 GLY B O 1
ATOM 1505 N N . ASN B 1 20 ? -3.703 -14.422 -15.82 1 86.19 20 ASN B N 1
ATOM 1506 C CA . ASN B 1 20 ? -4.238 -13.086 -15.547 1 86.19 20 ASN B CA 1
ATOM 1507 C C . ASN B 1 20 ? -3.357 -12 -16.156 1 86.19 20 ASN B C 1
ATOM 1509 O O . ASN B 1 20 ? -2.18 -12.227 -16.422 1 86.19 20 ASN B O 1
ATOM 1513 N N . ILE B 1 21 ? -3.986 -10.82 -16.375 1 85.56 21 ILE B N 1
ATOM 1514 C CA . ILE B 1 21 ? -3.227 -9.641 -16.797 1 85.56 21 ILE B CA 1
ATOM 1515 C C . ILE B 1 21 ? -2.156 -9.328 -15.75 1 85.56 21 ILE B C 1
ATOM 1517 O O . ILE B 1 21 ? -2.416 -9.391 -14.547 1 85.56 21 ILE B O 1
ATOM 1521 N N . PHE B 1 22 ? -0.991 -9.094 -16.281 1 84.5 22 PHE B N 1
ATOM 1522 C CA . PHE B 1 22 ? 0.156 -8.844 -15.422 1 84.5 22 PHE B CA 1
ATOM 1523 C C . PHE B 1 22 ? 0.789 -7.492 -15.742 1 84.5 22 PHE B C 1
ATOM 1525 O O . PHE B 1 22 ? 1.161 -7.238 -16.891 1 84.5 22 PHE B O 1
ATOM 1532 N N . ILE B 1 23 ? 0.833 -6.664 -14.727 1 82.5 23 ILE B N 1
ATOM 1533 C CA . ILE B 1 23 ? 1.422 -5.336 -14.883 1 82.5 23 ILE B CA 1
ATOM 1534 C C . ILE B 1 23 ? 2.84 -5.332 -14.312 1 82.5 23 ILE B C 1
ATOM 1536 O O . ILE B 1 23 ? 3.041 -5.574 -13.125 1 82.5 23 ILE B O 1
ATOM 1540 N N . GLU B 1 24 ? 3.756 -5.129 -15.133 1 82.06 24 GLU B N 1
ATOM 1541 C CA . GLU B 1 24 ? 5.133 -4.953 -14.68 1 82.06 24 GLU B CA 1
ATOM 1542 C C . GLU B 1 24 ? 5.43 -3.486 -14.375 1 82.06 24 GLU B C 1
ATOM 1544 O O . GLU B 1 24 ? 5.344 -2.637 -15.266 1 82.06 24 GLU B O 1
ATOM 1549 N N . ALA B 1 25 ? 5.645 -3.215 -13.141 1 75.81 25 ALA B N 1
ATOM 1550 C CA . ALA B 1 25 ? 5.836 -1.823 -12.734 1 75.81 25 ALA B CA 1
ATOM 1551 C C . ALA B 1 25 ? 7.32 -1.471 -12.68 1 75.81 25 ALA B C 1
ATOM 1553 O O . ALA B 1 25 ? 7.691 -0.297 -12.75 1 75.81 25 ALA B O 1
ATOM 1554 N N . CYS B 1 26 ? 8.125 -2.451 -12.352 1 71.5 26 CYS B N 1
ATOM 1555 C CA . CYS B 1 26 ? 9.555 -2.148 -12.273 1 71.5 26 CYS B CA 1
ATOM 1556 C C . CYS B 1 26 ? 10.32 -2.822 -13.406 1 71.5 26 CYS B C 1
ATOM 1558 O O . CYS B 1 26 ? 9.891 -3.857 -13.922 1 71.5 26 CYS B O 1
ATOM 1560 N N . GLY B 1 27 ? 11.133 -2.082 -14.031 1 60.81 27 GLY B N 1
ATOM 1561 C CA . GLY B 1 27 ? 11.953 -2.656 -15.086 1 60.81 27 GLY B CA 1
ATOM 1562 C C . GLY B 1 27 ? 12.711 -3.895 -14.648 1 60.81 27 GLY B C 1
ATOM 1563 O O . GLY B 1 27 ? 12.75 -4.215 -13.461 1 60.81 27 GLY B O 1
ATOM 1564 N N . THR B 1 28 ? 13.055 -4.73 -15.617 1 61.12 28 THR B N 1
ATOM 1565 C CA . THR B 1 28 ? 13.758 -6 -15.461 1 61.12 28 THR B CA 1
ATOM 1566 C C . THR B 1 28 ? 15.07 -5.805 -14.711 1 61.12 28 THR B C 1
ATOM 1568 O O . THR B 1 28 ? 15.695 -6.777 -14.289 1 61.12 28 THR B O 1
ATOM 1571 N N . HIS B 1 29 ? 15.266 -4.59 -14.25 1 73 29 HIS B N 1
ATOM 1572 C CA . HIS B 1 29 ? 16.625 -4.422 -13.734 1 73 29 HIS B CA 1
ATOM 1573 C C . HIS B 1 29 ? 16.609 -4.047 -12.258 1 73 29 HIS B C 1
ATOM 1575 O O . HIS B 1 29 ? 17.656 -3.969 -11.625 1 73 29 HIS B O 1
ATOM 1581 N N . TYR B 1 30 ? 15.531 -3.965 -11.641 1 83.06 30 TYR B N 1
ATOM 1582 C CA . TYR B 1 30 ? 15.492 -3.658 -10.211 1 83.06 30 TYR B CA 1
ATOM 1583 C C . TYR B 1 30 ? 15.578 -4.934 -9.383 1 83.06 30 TYR B C 1
ATOM 1585 O O . TYR B 1 30 ? 14.828 -5.883 -9.609 1 83.06 30 TYR B O 1
ATOM 1593 N N . ILE B 1 31 ? 16.547 -4.895 -8.484 1 87 31 ILE B N 1
ATOM 1594 C CA . ILE B 1 31 ? 16.672 -6.02 -7.566 1 87 31 ILE B CA 1
ATOM 1595 C C . ILE B 1 31 ? 16.078 -5.641 -6.207 1 87 31 ILE B C 1
ATOM 1597 O O . ILE B 1 31 ? 16.672 -4.84 -5.473 1 87 31 ILE B O 1
ATOM 1601 N N . PRO B 1 32 ? 14.969 -6.242 -5.934 1 90.31 32 PRO B N 1
ATOM 1602 C CA . PRO B 1 32 ? 14.352 -5.898 -4.652 1 90.31 32 PRO B CA 1
ATOM 1603 C C . PRO B 1 32 ? 15.164 -6.387 -3.455 1 90.31 32 PRO B C 1
ATOM 1605 O O . PRO B 1 32 ? 16.031 -7.246 -3.605 1 90.31 32 PRO B O 1
ATOM 1608 N N . HIS B 1 33 ? 14.867 -5.805 -2.301 1 91.94 33 HIS B N 1
ATOM 1609 C CA . HIS B 1 33 ? 15.5 -6.219 -1.052 1 91.94 33 HIS B CA 1
ATOM 1610 C C . HIS B 1 33 ? 14.906 -7.531 -0.547 1 91.94 33 HIS B C 1
ATOM 1612 O O . HIS B 1 33 ? 14.164 -8.203 -1.271 1 91.94 33 HIS B O 1
ATOM 1618 N N . GLU B 1 34 ? 15.242 -7.852 0.621 1 94.31 34 GLU B N 1
ATOM 1619 C CA . GLU B 1 34 ? 14.977 -9.18 1.166 1 94.31 34 GLU B CA 1
ATOM 1620 C C . GLU B 1 34 ? 13.492 -9.367 1.471 1 94.31 34 GLU B C 1
ATOM 1622 O O . GLU B 1 34 ? 12.984 -10.484 1.424 1 94.31 34 GLU B O 1
ATOM 1627 N N . PHE B 1 35 ? 12.781 -8.32 1.776 1 92.75 35 PHE B N 1
ATOM 1628 C CA . PHE B 1 35 ? 11.406 -8.438 2.248 1 92.75 35 PHE B CA 1
ATOM 1629 C C . PHE B 1 35 ? 10.43 -7.867 1.224 1 92.75 35 PHE B C 1
ATOM 1631 O O . PHE B 1 35 ? 10.562 -6.711 0.817 1 92.75 35 PHE B O 1
ATOM 1638 N N . LEU B 1 36 ? 9.539 -8.703 0.833 1 95.12 36 LEU B N 1
ATOM 1639 C CA . LEU B 1 36 ? 8.469 -8.32 -0.081 1 95.12 36 LEU B CA 1
ATOM 1640 C C . LEU B 1 36 ? 7.105 -8.43 0.6 1 95.12 36 LEU B C 1
ATOM 1642 O O . LEU B 1 36 ? 6.949 -9.18 1.565 1 95.12 36 LEU B O 1
ATOM 1646 N N . THR B 1 37 ? 6.188 -7.648 0.081 1 94.62 37 THR B N 1
ATOM 1647 C CA . THR B 1 37 ? 4.824 -7.734 0.593 1 94.62 37 THR B CA 1
ATOM 1648 C C . THR B 1 37 ? 3.824 -7.836 -0.553 1 94.62 37 THR B C 1
ATOM 1650 O O . THR B 1 37 ? 3.975 -7.168 -1.577 1 94.62 37 THR B O 1
ATOM 1653 N N . VAL B 1 38 ? 2.918 -8.758 -0.41 1 95.38 38 VAL B N 1
ATOM 1654 C CA . VAL B 1 38 ? 1.776 -8.852 -1.312 1 95.38 38 VAL B CA 1
ATOM 1655 C C . VAL B 1 38 ? 0.543 -8.242 -0.651 1 95.38 38 VAL B C 1
ATOM 1657 O O . VAL B 1 38 ? 0.178 -8.617 0.464 1 95.38 38 VAL B O 1
ATOM 1660 N N . ASP B 1 39 ? -0.045 -7.309 -1.396 1 91.88 39 ASP B N 1
ATOM 1661 C CA . ASP B 1 39 ? -1.185 -6.594 -0.83 1 91.88 39 ASP B CA 1
ATOM 1662 C C . ASP B 1 39 ? -2.162 -6.168 -1.922 1 91.88 39 ASP B C 1
ATOM 1664 O O . ASP B 1 39 ? -1.89 -6.344 -3.111 1 91.88 39 ASP B O 1
ATOM 1668 N N . GLU B 1 40 ? -3.322 -5.723 -1.397 1 92.62 40 GLU B N 1
ATOM 1669 C CA . GLU B 1 40 ? -4.348 -5.219 -2.305 1 92.62 40 GLU B CA 1
ATOM 1670 C C . GLU B 1 40 ? -4.621 -3.736 -2.059 1 92.62 40 GLU B C 1
ATOM 1672 O O . GLU B 1 40 ? -4.457 -3.248 -0.94 1 92.62 40 GLU B O 1
ATOM 1677 N N . GLN B 1 41 ? -4.918 -3.078 -3.121 1 89.69 41 GLN B N 1
ATOM 1678 C CA . GLN B 1 41 ? -5.324 -1.677 -3.072 1 89.69 41 GLN B CA 1
ATOM 1679 C C . GLN B 1 41 ? -6.574 -1.435 -3.912 1 89.69 41 GLN B C 1
ATOM 1681 O O . GLN B 1 41 ? -6.695 -1.964 -5.02 1 89.69 41 GLN B O 1
ATOM 1686 N N . LEU B 1 42 ? -7.523 -0.73 -3.287 1 88.88 42 LEU B N 1
ATOM 1687 C CA . LEU B 1 42 ? -8.742 -0.34 -3.996 1 88.88 42 LEU B CA 1
ATOM 1688 C C . LEU B 1 42 ? -8.727 1.152 -4.309 1 88.88 42 LEU B C 1
ATOM 1690 O O . LEU B 1 42 ? -8.562 1.979 -3.406 1 88.88 42 LEU B O 1
ATOM 1694 N N . LEU B 1 43 ? -8.828 1.453 -5.539 1 86.75 43 LEU B N 1
ATOM 1695 C CA . LEU B 1 43 ? -8.867 2.832 -6.016 1 86.75 43 LEU B CA 1
ATOM 1696 C C . LEU B 1 43 ? -10.234 3.154 -6.621 1 86.75 43 LEU B C 1
ATOM 1698 O O . LEU B 1 43 ? -10.773 2.369 -7.402 1 86.75 43 LEU B O 1
ATOM 1702 N N . VAL B 1 44 ? -10.781 4.254 -6.199 1 83.06 44 VAL B N 1
ATOM 1703 C CA . VAL B 1 44 ? -11.977 4.727 -6.891 1 83.06 44 VAL B CA 1
ATOM 1704 C C . VAL B 1 44 ? -11.617 5.137 -8.32 1 83.06 44 VAL B C 1
ATOM 1706 O O . VAL B 1 44 ? -10.586 5.766 -8.547 1 83.06 44 VAL B O 1
ATOM 1709 N N . PHE B 1 45 ? -12.43 4.723 -9.195 1 81.88 45 PHE B N 1
ATOM 1710 C CA . PHE B 1 45 ? -12.219 5.074 -10.594 1 81.88 45 PHE B CA 1
ATOM 1711 C C . PHE B 1 45 ? -13.547 5.188 -11.336 1 81.88 45 PHE B C 1
ATOM 1713 O O . PHE B 1 45 ? -14.312 4.219 -11.398 1 81.88 45 PHE B O 1
ATOM 1720 N N . GLN B 1 46 ? -13.766 6.336 -11.867 1 78.88 46 GLN B N 1
ATOM 1721 C CA . GLN B 1 46 ? -15.055 6.582 -12.516 1 78.88 46 GLN B CA 1
ATOM 1722 C C . GLN B 1 46 ? -14.906 6.629 -14.031 1 78.88 46 GLN B C 1
ATOM 1724 O O . GLN B 1 46 ? -15.906 6.734 -14.75 1 78.88 46 GLN B O 1
ATOM 1729 N N . GLY B 1 47 ? -13.719 6.523 -14.555 1 78.94 47 GLY B N 1
ATOM 1730 C CA . GLY B 1 47 ? -13.5 6.559 -15.992 1 78.94 47 GLY B CA 1
ATOM 1731 C C . GLY B 1 47 ? -13.781 5.234 -16.672 1 78.94 47 GLY B C 1
ATOM 1732 O O . GLY B 1 47 ? -14.383 4.34 -16.078 1 78.94 47 GLY B O 1
ATOM 1733 N N . HIS B 1 48 ? -13.461 5.211 -17.969 1 83.81 48 HIS B N 1
ATOM 1734 C CA . HIS B 1 48 ? -13.609 3.979 -18.75 1 83.81 48 HIS B CA 1
ATOM 1735 C C . HIS B 1 48 ? -12.359 3.115 -18.656 1 83.81 48 HIS B C 1
ATOM 1737 O O . HIS B 1 48 ? -11.258 3.572 -18.984 1 83.81 48 HIS B O 1
ATOM 1743 N N . CYS B 1 49 ? -12.477 2.066 -18.047 1 80.31 49 CYS B N 1
ATOM 1744 C CA . CYS B 1 49 ? -11.398 1.09 -17.922 1 80.31 49 CYS B CA 1
ATOM 1745 C C . CYS B 1 49 ? -11.953 -0.33 -17.891 1 80.31 49 CYS B C 1
ATOM 1747 O O . CYS B 1 49 ? -12.93 -0.605 -17.188 1 80.31 49 CYS B O 1
ATOM 1749 N N . PRO B 1 50 ? -11.32 -1.146 -18.703 1 78.38 50 PRO B N 1
ATOM 1750 C CA . PRO B 1 50 ? -11.836 -2.516 -18.766 1 78.38 50 PRO B CA 1
ATOM 1751 C C . PRO B 1 50 ? -11.688 -3.258 -17.438 1 78.38 50 PRO B C 1
ATOM 1753 O O . PRO B 1 50 ? -12.281 -4.32 -17.25 1 78.38 50 PRO B O 1
ATOM 1756 N N . PHE B 1 51 ? -11.016 -2.658 -16.5 1 81.38 51 PHE B N 1
ATOM 1757 C CA . PHE B 1 51 ? -10.75 -3.373 -15.258 1 81.38 51 PHE B CA 1
ATOM 1758 C C . PHE B 1 51 ? -11.578 -2.801 -14.117 1 81.38 51 PHE B C 1
ATOM 1760 O O . PHE B 1 51 ? -11.359 -3.148 -12.953 1 81.38 51 PHE B O 1
ATOM 1767 N N . ARG B 1 52 ? -12.477 -1.997 -14.461 1 84.69 52 ARG B N 1
ATOM 1768 C CA . ARG B 1 52 ? -13.266 -1.389 -13.391 1 84.69 52 ARG B CA 1
ATOM 1769 C C . ARG B 1 52 ? -14.273 -2.381 -12.828 1 84.69 52 ARG B C 1
ATOM 1771 O O . ARG B 1 52 ? -14.82 -3.203 -13.555 1 84.69 52 ARG B O 1
ATOM 1778 N N . MET B 1 53 ? -14.484 -2.385 -11.492 1 83.31 53 MET B N 1
ATOM 1779 C CA . MET B 1 53 ? -15.438 -3.252 -10.805 1 83.31 53 MET B CA 1
ATOM 1780 C C . MET B 1 53 ? -16.469 -2.428 -10.047 1 83.31 53 MET B C 1
ATOM 1782 O O . MET B 1 53 ? -16.188 -1.299 -9.641 1 83.31 53 MET B O 1
ATOM 1786 N N . TYR B 1 54 ? -17.672 -3.061 -10.031 1 83.25 54 TYR B N 1
ATOM 1787 C CA . TYR B 1 54 ? -18.734 -2.463 -9.227 1 83.25 54 TYR B CA 1
ATOM 1788 C C . TYR B 1 54 ? -18.547 -2.789 -7.754 1 83.25 54 TYR B C 1
ATOM 1790 O O . TYR B 1 54 ? -18.359 -3.953 -7.387 1 83.25 54 TYR B O 1
ATOM 1798 N N . ILE B 1 55 ? -18.547 -1.775 -6.93 1 77.62 55 ILE B N 1
ATOM 1799 C CA . ILE B 1 55 ? -18.438 -1.929 -5.484 1 77.62 55 ILE B CA 1
ATOM 1800 C C . ILE B 1 55 ? -19.688 -1.389 -4.809 1 77.62 55 ILE B C 1
ATOM 1802 O O . ILE B 1 55 ? -19.812 -0.183 -4.578 1 77.62 55 ILE B O 1
ATOM 1806 N N . PRO B 1 56 ? -20.578 -2.248 -4.453 1 76 56 PRO B N 1
ATOM 1807 C CA . PRO B 1 56 ? -21.922 -1.845 -4.035 1 76 56 PRO B CA 1
ATOM 1808 C C . PRO B 1 56 ? -21.906 -0.956 -2.793 1 76 56 PRO B C 1
ATOM 1810 O O . PRO B 1 56 ? -22.688 0.004 -2.709 1 76 56 PRO B O 1
ATOM 1813 N N . ASN B 1 57 ? -21.219 -1.231 -1.798 1 72.5 57 ASN B N 1
ATOM 1814 C CA . ASN B 1 57 ? -21.328 -0.563 -0.505 1 72.5 57 ASN B CA 1
ATOM 1815 C C . ASN B 1 57 ? -20.484 0.707 -0.459 1 72.5 57 ASN B C 1
ATOM 1817 O O . ASN B 1 57 ? -20.234 1.258 0.616 1 72.5 57 ASN B O 1
ATOM 1821 N N . LYS B 1 58 ? -20.172 1.144 -1.635 1 72.94 58 LYS B N 1
ATOM 1822 C CA . LYS B 1 58 ? -19.359 2.355 -1.658 1 72.94 58 LYS B CA 1
ATOM 1823 C C . LYS B 1 58 ? -20.031 3.453 -2.479 1 72.94 58 LYS B C 1
ATOM 1825 O O . LYS B 1 58 ? -20.703 3.17 -3.473 1 72.94 58 LYS B O 1
ATOM 1830 N N . PRO B 1 59 ? -19.906 4.695 -2.025 1 73.88 59 PRO B N 1
ATOM 1831 C CA . PRO B 1 59 ? -20.609 5.805 -2.674 1 73.88 59 PRO B CA 1
ATOM 1832 C C . PRO B 1 59 ? -20.281 5.922 -4.16 1 73.88 59 PRO B C 1
ATOM 1834 O O . PRO B 1 59 ? -21.172 6.203 -4.973 1 73.88 59 PRO B O 1
ATOM 1837 N N . GLU B 1 60 ? -19.062 5.793 -4.621 1 76 60 GLU B N 1
ATOM 1838 C CA . GLU B 1 60 ? -18.688 5.98 -6.016 1 76 60 GLU B CA 1
ATOM 1839 C C . GLU B 1 60 ? -19.031 4.762 -6.859 1 76 60 GLU B C 1
ATOM 1841 O O . GLU B 1 60 ? -19.141 4.855 -8.086 1 76 60 GLU B O 1
ATOM 1846 N N . LYS B 1 61 ? -19.203 3.701 -6.281 1 79.44 61 LYS B N 1
ATOM 1847 C CA . LYS B 1 61 ? -19.766 2.451 -6.789 1 79.44 61 LYS B CA 1
ATOM 1848 C C . LYS B 1 61 ? -18.75 1.721 -7.672 1 79.44 61 LYS B C 1
ATOM 1850 O O . LYS B 1 61 ? -18.844 0.505 -7.855 1 79.44 61 LYS B O 1
ATOM 1855 N N . TYR B 1 62 ? -17.891 2.57 -8.336 1 83.75 62 TYR B N 1
ATOM 1856 C CA . TYR B 1 62 ? -16.953 1.891 -9.227 1 83.75 62 TYR B CA 1
ATOM 1857 C C . TYR B 1 62 ? -15.516 2.123 -8.781 1 83.75 62 TYR B C 1
ATOM 1859 O O . TYR B 1 62 ? -15.172 3.203 -8.297 1 83.75 62 TYR B O 1
ATOM 1867 N N . GLY B 1 63 ? -14.695 1.049 -8.984 1 86.56 63 GLY B N 1
ATOM 1868 C CA . GLY B 1 63 ? -13.289 1.144 -8.617 1 86.56 63 GLY B CA 1
ATOM 1869 C C . GLY B 1 63 ? -12.422 0.111 -9.312 1 86.56 63 GLY B C 1
ATOM 1870 O O . GLY B 1 63 ? -12.906 -0.638 -10.172 1 86.56 63 GLY B O 1
AT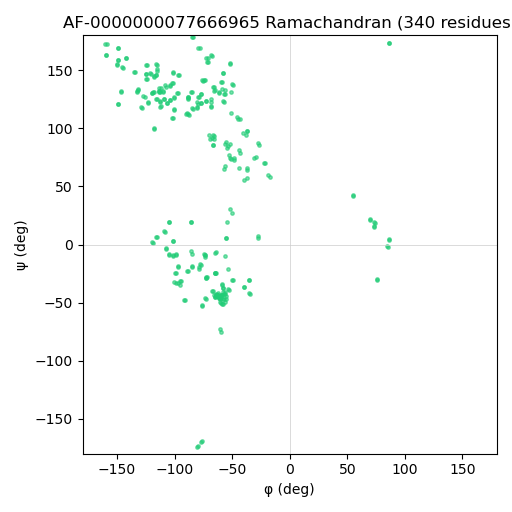OM 1871 N N . ILE B 1 64 ? -11.203 0.328 -9.086 1 88.88 64 ILE B N 1
ATOM 1872 C CA . ILE B 1 64 ? -10.203 -0.624 -9.547 1 88.88 64 ILE B CA 1
ATOM 1873 C C . ILE B 1 64 ? -9.492 -1.246 -8.344 1 88.88 64 ILE B C 1
ATOM 1875 O O . ILE B 1 64 ? -9.07 -0.538 -7.426 1 88.88 64 ILE B O 1
ATOM 1879 N N . LYS B 1 65 ? -9.547 -2.547 -8.359 1 90 65 LYS B N 1
ATOM 1880 C CA . LYS B 1 65 ? -8.781 -3.277 -7.355 1 90 65 LYS B CA 1
ATOM 1881 C C . LYS B 1 65 ? -7.523 -3.887 -7.961 1 90 65 LYS B C 1
ATOM 1883 O O . LYS B 1 65 ? -7.59 -4.594 -8.969 1 90 65 LYS B O 1
ATOM 1888 N N . ILE B 1 66 ? -6.355 -3.531 -7.355 1 91.88 66 ILE B N 1
ATOM 1889 C CA . ILE B 1 66 ? -5.082 -4.07 -7.816 1 91.88 66 ILE B CA 1
ATOM 1890 C C . ILE B 1 66 ? -4.43 -4.879 -6.703 1 91.88 66 ILE B C 1
ATOM 1892 O O . ILE B 1 66 ? -4.395 -4.445 -5.547 1 91.88 66 ILE B O 1
ATOM 1896 N N . VAL B 1 67 ? -3.984 -6.098 -7.051 1 94.38 67 VAL B N 1
ATOM 1897 C CA . VAL B 1 67 ? -3.111 -6.887 -6.191 1 94.38 67 VAL B CA 1
ATOM 1898 C C . VAL B 1 67 ? -1.658 -6.715 -6.629 1 94.38 67 VAL B C 1
ATOM 1900 O O . VAL B 1 67 ? -1.353 -6.793 -7.824 1 94.38 67 VAL B O 1
ATOM 1903 N N . MET B 1 68 ? -0.774 -6.418 -5.645 1 94.94 68 MET B N 1
ATOM 1904 C CA . MET B 1 68 ? 0.581 -6.074 -6.062 1 94.94 68 MET B CA 1
ATOM 1905 C C . MET B 1 68 ? 1.611 -6.637 -5.09 1 94.94 68 MET B C 1
ATOM 1907 O O . MET B 1 68 ? 1.268 -7.031 -3.975 1 94.94 68 MET B O 1
ATOM 1911 N N . VAL B 1 69 ? 2.793 -6.723 -5.578 1 95.38 69 VAL B N 1
ATOM 1912 C CA . VAL B 1 69 ? 3.945 -7.031 -4.738 1 95.38 69 VAL B CA 1
ATOM 1913 C C . VAL B 1 69 ? 4.879 -5.828 -4.676 1 95.38 69 VAL B C 1
ATOM 1915 O O . VAL B 1 69 ? 5.141 -5.18 -5.695 1 95.38 69 VAL B O 1
ATOM 1918 N N . ASN B 1 70 ? 5.254 -5.52 -3.48 1 93.12 70 ASN B N 1
ATOM 1919 C CA . ASN B 1 70 ? 6.086 -4.344 -3.234 1 93.12 70 ASN B CA 1
ATOM 1920 C C . ASN B 1 70 ? 7.363 -4.711 -2.482 1 93.12 70 ASN B C 1
ATOM 1922 O O . ASN B 1 70 ? 7.355 -5.617 -1.646 1 93.12 70 ASN B O 1
ATOM 1926 N N . ASP B 1 71 ? 8.398 -3.969 -2.811 1 91.88 71 ASP B N 1
ATOM 1927 C CA . ASP B 1 71 ? 9.594 -3.986 -1.98 1 91.88 71 ASP B CA 1
ATOM 1928 C C . ASP B 1 71 ? 9.359 -3.246 -0.665 1 91.88 71 ASP B C 1
ATOM 1930 O O . ASP B 1 71 ? 9.023 -2.059 -0.665 1 91.88 71 ASP B O 1
ATOM 1934 N N . VAL B 1 72 ? 9.586 -3.926 0.457 1 88.69 72 VAL B N 1
ATOM 1935 C CA . VAL B 1 72 ? 9.242 -3.369 1.761 1 88.69 72 VAL B CA 1
ATOM 1936 C C . VAL B 1 72 ? 10.133 -2.168 2.061 1 88.69 72 VAL B C 1
ATOM 1938 O O . VAL B 1 72 ? 9.656 -1.136 2.539 1 88.69 72 VAL B O 1
ATOM 1941 N N . LYS B 1 73 ? 11.32 -2.26 1.74 1 85.62 73 LYS B N 1
ATOM 1942 C CA . LYS B 1 73 ? 12.297 -1.237 2.117 1 85.62 73 LYS B CA 1
ATOM 1943 C C . LYS B 1 73 ? 12.156 0.006 1.244 1 85.62 73 LYS B C 1
ATOM 1945 O O . LYS B 1 73 ? 12.047 1.122 1.757 1 85.62 73 LYS B O 1
ATOM 1950 N N . SER B 1 74 ? 12.172 -0.132 -0.03 1 85.25 74 SER B N 1
ATOM 1951 C CA . SER B 1 74 ? 12.148 1 -0.951 1 85.25 74 SER B CA 1
ATOM 1952 C C . SER B 1 74 ? 10.727 1.477 -1.212 1 85.25 74 SER B C 1
ATOM 1954 O O . SER B 1 74 ? 10.523 2.566 -1.752 1 85.25 74 SER B O 1
ATOM 1956 N N . LYS B 1 75 ? 9.75 0.667 -0.954 1 87.5 75 LYS B N 1
ATOM 1957 C CA . LYS B 1 75 ? 8.328 0.927 -1.201 1 87.5 75 LYS B CA 1
ATOM 1958 C C . LYS B 1 75 ? 8.023 0.94 -2.695 1 87.5 75 LYS B C 1
ATOM 1960 O O . LYS B 1 75 ? 6.977 1.433 -3.117 1 87.5 75 LYS B O 1
ATOM 1965 N N . TYR B 1 76 ? 8.914 0.314 -3.375 1 88.88 76 TYR B N 1
ATOM 1966 C CA . TYR B 1 76 ? 8.727 0.207 -4.816 1 88.88 76 TYR B CA 1
ATOM 1967 C C . TYR B 1 76 ? 7.684 -0.848 -5.156 1 88.88 76 TYR B C 1
ATOM 1969 O O . TYR B 1 76 ? 7.738 -1.972 -4.652 1 88.88 76 TYR B O 1
ATOM 1977 N N . MET B 1 77 ? 6.738 -0.402 -6 1 91.94 77 MET B N 1
ATOM 1978 C CA . MET B 1 77 ? 5.828 -1.396 -6.559 1 91.94 77 MET B CA 1
ATOM 1979 C C . MET B 1 77 ? 6.5 -2.184 -7.676 1 91.94 77 MET B C 1
ATOM 1981 O O . MET B 1 77 ? 6.902 -1.61 -8.688 1 91.94 77 MET B O 1
ATOM 1985 N N . LEU B 1 78 ? 6.582 -3.439 -7.559 1 92.31 78 LEU B N 1
ATOM 1986 C CA . LEU B 1 78 ? 7.328 -4.273 -8.492 1 92.31 78 LEU B CA 1
ATOM 1987 C C . LEU B 1 78 ? 6.43 -4.762 -9.625 1 92.31 78 LEU B C 1
ATOM 1989 O O . LEU B 1 78 ? 6.82 -4.719 -10.797 1 92.31 78 LEU B O 1
ATOM 1993 N N . SER B 1 79 ? 5.258 -5.266 -9.273 1 91.94 79 SER B N 1
ATOM 1994 C CA . SER B 1 79 ? 4.277 -5.73 -10.25 1 91.94 79 SER B CA 1
ATOM 1995 C C . SER B 1 79 ? 2.879 -5.789 -9.641 1 91.94 79 SER B C 1
ATOM 1997 O O . SER B 1 79 ? 2.723 -5.688 -8.422 1 91.94 79 SER B O 1
ATOM 1999 N N . GLY B 1 80 ? 1.907 -5.859 -10.461 1 93.5 80 GLY B N 1
ATOM 2000 C CA . GLY B 1 80 ? 0.525 -5.918 -10.016 1 93.5 80 GLY B CA 1
ATOM 2001 C C . GLY B 1 80 ? -0.372 -6.707 -10.953 1 93.5 80 GLY B C 1
ATOM 2002 O O . GLY B 1 80 ? -0.018 -6.941 -12.109 1 93.5 80 GLY B O 1
ATOM 2003 N N . ILE B 1 81 ? -1.468 -7.137 -10.383 1 93 81 ILE B N 1
ATOM 2004 C CA . ILE B 1 81 ? -2.531 -7.812 -11.117 1 93 81 ILE B CA 1
ATOM 2005 C C . ILE B 1 81 ? -3.871 -7.145 -10.812 1 93 81 ILE B C 1
ATOM 2007 O O . ILE B 1 81 ? -4.297 -7.09 -9.656 1 93 81 ILE B O 1
ATOM 2011 N N . PRO B 1 82 ? -4.496 -6.602 -11.891 1 91 82 PRO B N 1
ATOM 2012 C CA . PRO B 1 82 ? -5.852 -6.105 -11.648 1 91 82 PRO B CA 1
ATOM 2013 C C . PRO B 1 82 ? -6.836 -7.219 -11.297 1 91 82 PRO B C 1
ATOM 2015 O O . PRO B 1 82 ? -6.789 -8.297 -11.898 1 91 82 PRO B O 1
ATOM 2018 N N . TYR B 1 83 ? -7.551 -6.965 -10.281 1 90 83 TYR B N 1
ATOM 2019 C CA . TYR B 1 83 ? -8.648 -7.867 -9.953 1 90 83 TYR B CA 1
ATOM 2020 C C . TYR B 1 83 ? -9.867 -7.578 -10.82 1 90 83 TYR B C 1
ATOM 2022 O O . TYR B 1 83 ? -10.453 -6.492 -10.742 1 90 83 TYR B O 1
ATOM 2030 N N . LEU B 1 84 ? -10.273 -8.5 -11.602 1 86.06 84 LEU B N 1
ATOM 2031 C CA . LEU B 1 84 ? -11.344 -8.289 -12.562 1 86.06 84 LEU B CA 1
ATOM 2032 C C . LEU B 1 84 ? -12.641 -8.938 -12.094 1 86.06 84 LEU B C 1
ATOM 2034 O O . LEU B 1 84 ? -13.492 -9.297 -12.906 1 86.06 84 LEU B O 1
ATOM 2038 N N . GLY B 1 85 ? -12.703 -9.188 -10.844 1 79.31 85 GLY B N 1
ATOM 2039 C CA . GLY B 1 85 ? -13.867 -9.875 -10.32 1 79.31 85 GLY B CA 1
ATOM 2040 C C . GLY B 1 85 ? -13.766 -11.383 -10.398 1 79.31 85 GLY B C 1
ATOM 2041 O O . GLY B 1 85 ? -12.781 -11.914 -10.914 1 79.31 85 GLY B O 1
ATOM 2042 N N . LYS B 1 86 ? -14.734 -12.062 -9.82 1 76.62 86 LYS B N 1
ATOM 2043 C CA . LYS B 1 86 ? -14.766 -13.516 -9.719 1 76.62 86 LYS B CA 1
ATOM 2044 C C . LYS B 1 86 ? -14.734 -14.164 -11.102 1 76.62 86 LYS B C 1
ATOM 2046 O O . LYS B 1 86 ? -14.078 -15.195 -11.297 1 76.62 86 LYS B O 1
ATOM 2051 N N . GLN B 1 87 ? -15.359 -13.5 -12.062 1 79.69 87 GLN B N 1
ATOM 2052 C CA . GLN B 1 87 ? -15.453 -14.086 -13.391 1 79.69 87 GLN B CA 1
ATOM 2053 C C . GLN B 1 87 ? -14.266 -13.695 -14.258 1 79.69 87 GLN B C 1
ATOM 2055 O O . GLN B 1 87 ? -13.914 -14.406 -15.211 1 79.69 87 GLN B O 1
ATOM 2060 N N . GLY B 1 88 ? -13.656 -12.633 -13.914 1 82.94 88 GLY B N 1
ATOM 2061 C CA . GLY B 1 88 ? -12.594 -12.109 -14.758 1 82.94 88 GLY B CA 1
ATOM 2062 C C . GLY B 1 88 ? -11.211 -12.516 -14.297 1 82.94 88 GLY B C 1
ATOM 2063 O O . GLY B 1 88 ? -10.25 -12.461 -15.07 1 82.94 88 GLY B O 1
ATOM 2064 N N . THR B 1 89 ? -11.117 -12.93 -13.039 1 87.75 89 THR B N 1
ATOM 2065 C CA . THR B 1 89 ? -9.836 -13.336 -12.484 1 87.75 89 THR B CA 1
ATOM 2066 C C . THR B 1 89 ? -9.789 -14.852 -12.289 1 87.75 89 THR B C 1
ATOM 2068 O O . THR B 1 89 ? -10.758 -15.453 -11.828 1 87.75 89 THR B O 1
ATOM 2071 N N . ARG B 1 90 ? -8.57 -15.406 -12.68 1 90 90 ARG B N 1
ATOM 2072 C CA . ARG B 1 90 ? -8.438 -16.859 -12.648 1 90 90 ARG B CA 1
ATOM 2073 C C . ARG B 1 90 ? -7.426 -17.297 -11.594 1 90 90 ARG B C 1
ATOM 2075 O O . ARG B 1 90 ? -6.371 -16.672 -11.445 1 90 90 ARG B O 1
ATOM 2082 N N . ALA B 1 91 ? -7.91 -18.266 -10.922 1 91.19 91 ALA B N 1
ATOM 2083 C CA . ALA B 1 91 ? -6.965 -18.953 -10.047 1 91.19 91 ALA B CA 1
ATOM 2084 C C . ALA B 1 91 ? -6.406 -20.203 -10.727 1 91.19 91 ALA B C 1
ATOM 2086 O O . ALA B 1 91 ? -7.094 -20.844 -11.523 1 91.19 91 ALA B O 1
ATOM 2087 N N . THR B 1 92 ? -5.195 -20.453 -10.414 1 90 92 THR B N 1
ATOM 2088 C CA . THR B 1 92 ? -4.633 -21.734 -10.836 1 90 92 THR B CA 1
ATOM 2089 C C . THR B 1 92 ? -5.453 -22.891 -10.281 1 90 92 THR B C 1
ATOM 2091 O O . THR B 1 92 ? -5.957 -22.828 -9.156 1 90 92 THR B O 1
ATOM 2094 N N . GLU B 1 93 ? -5.504 -23.922 -11.008 1 89.62 93 GLU B N 1
ATOM 2095 C CA . GLU B 1 93 ? -6.305 -25.062 -10.602 1 89.62 93 GLU B CA 1
ATOM 2096 C C . GLU B 1 93 ? -5.891 -25.578 -9.227 1 89.62 93 GLU B C 1
ATOM 2098 O O . GLU B 1 93 ? -4.703 -25.734 -8.945 1 89.62 93 GLU B O 1
ATOM 2103 N N . GLY B 1 94 ? -6.891 -25.75 -8.359 1 88.31 94 GLY B N 1
ATOM 2104 C CA . GLY B 1 94 ? -6.645 -26.297 -7.035 1 88.31 94 GLY B CA 1
ATOM 2105 C C . GLY B 1 94 ? -6.207 -25.234 -6.031 1 88.31 94 GLY B C 1
ATOM 2106 O O . GLY B 1 94 ? -6 -25.547 -4.852 1 88.31 94 GLY B O 1
ATOM 2107 N N . GLN B 1 95 ? -6.098 -24.062 -6.496 1 90.69 95 GLN B N 1
ATOM 2108 C CA . GLN B 1 95 ? -5.656 -23 -5.613 1 90.69 95 GLN B CA 1
ATOM 2109 C C . GLN B 1 95 ? -6.754 -21.953 -5.422 1 90.69 95 GLN B C 1
ATOM 2111 O O . GLN B 1 95 ? -7.609 -21.781 -6.293 1 90.69 95 GLN B O 1
ATOM 2116 N N . ASN B 1 96 ? -6.703 -21.328 -4.234 1 89.62 96 ASN B N 1
ATOM 2117 C CA . ASN B 1 96 ? -7.543 -20.141 -4.109 1 89.62 96 ASN B CA 1
ATOM 2118 C C . ASN B 1 96 ? -6.895 -18.922 -4.762 1 89.62 96 ASN B C 1
ATOM 2120 O O . ASN B 1 96 ? -5.73 -18.984 -5.168 1 89.62 96 ASN B O 1
ATOM 2124 N N . LEU B 1 97 ? -7.633 -17.859 -4.914 1 91.81 97 LEU B N 1
ATOM 2125 C CA . LEU B 1 97 ? -7.188 -16.672 -5.633 1 91.81 97 LEU B CA 1
ATOM 2126 C C . LEU B 1 97 ? -5.961 -16.062 -4.961 1 91.81 97 LEU B C 1
ATOM 2128 O O . LEU B 1 97 ? -5.004 -15.672 -5.637 1 91.81 97 LEU B O 1
ATOM 2132 N N . GLY B 1 98 ? -6.031 -15.977 -3.619 1 92.38 98 GLY B N 1
ATOM 2133 C CA . GLY B 1 98 ? -4.902 -15.414 -2.896 1 92.38 98 GLY B CA 1
ATOM 2134 C C . GLY B 1 98 ? -3.607 -16.172 -3.133 1 92.38 98 GLY B C 1
ATOM 2135 O O . GLY B 1 98 ? -2.551 -15.555 -3.312 1 92.38 98 GLY B O 1
ATOM 2136 N N . HIS B 1 99 ? -3.76 -17.391 -3.098 1 93.5 99 HIS B N 1
ATOM 2137 C CA . HIS B 1 99 ? -2.625 -18.25 -3.383 1 93.5 99 HIS B CA 1
ATOM 2138 C C . HIS B 1 99 ? -2.084 -18.016 -4.789 1 93.5 99 HIS B C 1
ATOM 2140 O O . HIS B 1 99 ? -0.892 -17.766 -4.965 1 93.5 99 HIS B O 1
ATOM 2146 N N . SER B 1 100 ? -2.92 -18.016 -5.754 1 94.75 100 SER B N 1
ATOM 2147 C CA . SER B 1 100 ? -2.523 -17.844 -7.148 1 94.75 100 SER B CA 1
ATOM 2148 C C . SER B 1 100 ? -1.894 -16.469 -7.379 1 94.75 100 SER B C 1
ATOM 2150 O O . SER B 1 100 ? -0.879 -16.359 -8.07 1 94.75 100 SER B O 1
ATOM 2152 N N . PHE B 1 101 ? -2.477 -15.477 -6.828 1 95.31 101 PHE B N 1
ATOM 2153 C CA . PHE B 1 101 ? -1.922 -14.133 -6.938 1 95.31 101 PHE B CA 1
ATOM 2154 C C . PHE B 1 101 ? -0.504 -14.086 -6.383 1 95.31 101 PHE B C 1
ATOM 2156 O O . PHE B 1 101 ? 0.403 -13.555 -7.023 1 95.31 101 PHE B O 1
ATOM 2163 N N . THR B 1 102 ? -0.374 -14.586 -5.172 1 96.25 102 THR B N 1
ATOM 2164 C CA . THR B 1 102 ? 0.91 -14.516 -4.48 1 96.25 102 THR B CA 1
ATOM 2165 C C . THR B 1 102 ? 1.993 -15.234 -5.281 1 96.25 102 THR B C 1
ATOM 2167 O O . THR B 1 102 ? 3.086 -14.695 -5.48 1 96.25 102 THR B O 1
ATOM 2170 N N . GLU B 1 103 ? 1.655 -16.359 -5.758 1 95.31 103 GLU B N 1
ATOM 2171 C CA . GLU B 1 103 ? 2.613 -17.109 -6.562 1 95.31 103 GLU B CA 1
ATOM 2172 C C . GLU B 1 103 ? 2.957 -16.375 -7.852 1 95.31 103 GLU B C 1
ATOM 2174 O O . GLU B 1 103 ? 4.129 -16.266 -8.219 1 95.31 103 GLU B O 1
ATOM 2179 N N . ASP B 1 104 ? 1.99 -15.875 -8.523 1 94.5 104 ASP B N 1
ATOM 2180 C CA . ASP B 1 104 ? 2.193 -15.172 -9.789 1 94.5 104 ASP B CA 1
ATOM 2181 C C . ASP B 1 104 ? 3.041 -13.914 -9.594 1 94.5 104 ASP B C 1
ATOM 2183 O O . ASP B 1 104 ? 3.98 -13.672 -10.352 1 94.5 104 ASP B O 1
ATOM 2187 N N . LEU B 1 105 ? 2.742 -13.219 -8.602 1 94.94 105 LEU B N 1
ATOM 2188 C CA . LEU B 1 105 ? 3.387 -11.938 -8.367 1 94.94 105 LEU B CA 1
ATOM 2189 C C . LEU B 1 105 ? 4.828 -12.125 -7.914 1 94.94 105 LEU B C 1
ATOM 2191 O O . LEU B 1 105 ? 5.676 -11.258 -8.141 1 94.94 105 LEU B O 1
ATOM 2195 N N . THR B 1 106 ? 5.109 -13.219 -7.281 1 95 106 THR B N 1
ATOM 2196 C CA . THR B 1 106 ? 6.445 -13.414 -6.73 1 95 106 THR B CA 1
ATOM 2197 C C . THR B 1 106 ? 7.273 -14.328 -7.633 1 95 106 THR B C 1
ATOM 2199 O O . THR B 1 106 ? 8.414 -14.672 -7.305 1 95 106 THR B O 1
ATOM 2202 N N . GLN B 1 107 ? 6.742 -14.719 -8.719 1 93.31 107 GLN B N 1
ATOM 2203 C CA . GLN B 1 107 ? 7.336 -15.742 -9.578 1 93.31 107 GLN B CA 1
ATOM 2204 C C . GLN B 1 107 ? 8.781 -15.406 -9.922 1 93.31 107 GLN B C 1
ATOM 2206 O O . GLN B 1 107 ? 9.656 -16.266 -9.891 1 93.31 107 GLN B O 1
ATOM 2211 N N . CYS B 1 108 ? 9.094 -14.156 -10.164 1 89.62 108 CYS B N 1
ATOM 2212 C CA . CYS B 1 108 ? 10.422 -13.727 -10.594 1 89.62 108 CYS B CA 1
ATOM 2213 C C . CYS B 1 108 ? 11.414 -13.789 -9.438 1 89.62 108 CYS B C 1
ATOM 2215 O O . CYS B 1 108 ? 12.625 -13.703 -9.641 1 89.62 108 CYS B O 1
ATOM 2217 N N . TYR B 1 109 ? 10.859 -14.023 -8.297 1 92.88 109 TYR B N 1
ATOM 2218 C CA . TYR B 1 109 ? 11.734 -13.984 -7.129 1 92.88 109 TYR B CA 1
ATOM 2219 C C . TYR B 1 109 ? 11.836 -15.359 -6.477 1 92.88 109 TYR B C 1
ATOM 2221 O O . TYR B 1 109 ? 12.406 -15.492 -5.395 1 92.88 109 TYR B O 1
ATOM 2229 N N . HIS B 1 110 ? 11.242 -16.312 -7.141 1 93.44 110 HIS B N 1
ATOM 2230 C CA . HIS B 1 110 ? 11.391 -17.688 -6.648 1 93.44 110 HIS B CA 1
ATOM 2231 C C . HIS B 1 110 ? 12.859 -18.094 -6.598 1 93.44 110 HIS B C 1
ATOM 2233 O O . HIS B 1 110 ? 13.648 -17.672 -7.441 1 93.44 110 HIS B O 1
ATOM 2239 N N . ASN B 1 111 ? 13.227 -18.828 -5.512 1 95 111 ASN B N 1
ATOM 2240 C CA . ASN B 1 111 ? 14.562 -19.391 -5.305 1 95 111 ASN B CA 1
ATOM 2241 C C . ASN B 1 111 ? 15.57 -18.297 -4.941 1 95 111 ASN B C 1
ATOM 2243 O O . ASN B 1 111 ? 16.766 -18.469 -5.141 1 95 111 ASN B O 1
ATOM 2247 N N . THR B 1 112 ? 15.102 -17.156 -4.496 1 93.25 112 THR B N 1
ATOM 2248 C CA . THR B 1 112 ? 15.992 -16.078 -4.086 1 93.25 112 THR B CA 1
ATOM 2249 C C . THR B 1 112 ? 16.109 -16.031 -2.566 1 93.25 112 THR B C 1
ATOM 2251 O O . THR B 1 112 ? 16.891 -15.242 -2.027 1 93.25 112 THR B O 1
ATOM 2254 N N . LYS B 1 113 ? 15.305 -16.766 -1.849 1 94.56 113 LYS B N 1
ATOM 2255 C CA . LYS B 1 113 ? 15.289 -16.875 -0.392 1 94.56 113 LYS B CA 1
ATOM 2256 C C . LYS B 1 113 ? 14.711 -15.609 0.243 1 94.56 113 LYS B C 1
ATOM 2258 O O . LYS B 1 113 ? 14.883 -15.375 1.441 1 94.56 113 LYS B O 1
ATOM 2263 N N . ARG B 1 114 ? 14.078 -14.859 -0.556 1 95 114 ARG B N 1
ATOM 2264 C CA . ARG B 1 114 ? 13.43 -13.672 -0.021 1 95 114 ARG B CA 1
ATOM 2265 C C . ARG B 1 114 ? 12.195 -14.047 0.798 1 95 114 ARG B C 1
ATOM 2267 O O . ARG B 1 114 ? 11.672 -15.156 0.674 1 95 114 ARG B O 1
ATOM 2274 N N . ASN B 1 115 ? 11.797 -13.07 1.65 1 94.75 115 ASN B N 1
ATOM 2275 C CA . ASN B 1 115 ? 10.609 -13.227 2.484 1 94.75 115 ASN B CA 1
ATOM 2276 C C . ASN B 1 115 ? 9.414 -12.469 1.917 1 94.75 115 ASN B C 1
ATOM 2278 O O . ASN B 1 115 ? 9.562 -11.328 1.462 1 94.75 115 ASN B O 1
ATOM 2282 N N . VAL B 1 116 ? 8.273 -13.125 1.997 1 95.44 116 VAL B N 1
ATOM 2283 C CA . VAL B 1 116 ? 7.051 -12.477 1.547 1 95.44 116 VAL B CA 1
ATOM 2284 C C . VAL B 1 116 ? 6.062 -12.375 2.707 1 95.44 116 VAL B C 1
ATOM 2286 O O . VAL B 1 116 ? 5.832 -13.359 3.418 1 95.44 116 VAL B O 1
ATOM 2289 N N . THR B 1 117 ? 5.555 -11.203 2.877 1 92.94 117 THR B N 1
ATOM 2290 C CA . THR B 1 117 ? 4.496 -11.008 3.861 1 92.94 117 THR B CA 1
ATOM 2291 C C . THR B 1 117 ? 3.139 -10.875 3.176 1 92.94 117 THR B C 1
ATOM 2293 O O . THR B 1 117 ? 3.025 -10.227 2.133 1 92.94 117 THR B O 1
ATOM 2296 N N . THR B 1 118 ? 2.115 -11.547 3.766 1 91.56 118 THR B N 1
ATOM 2297 C CA . THR B 1 118 ? 0.766 -11.508 3.215 1 91.56 118 THR B CA 1
ATOM 2298 C C . THR B 1 118 ? -0.262 -11.281 4.32 1 91.56 118 THR B C 1
ATOM 2300 O O . THR B 1 118 ? -0.018 -11.625 5.48 1 91.56 118 THR B O 1
ATOM 2303 N N . GLU B 1 119 ? -1.342 -10.602 3.928 1 83.25 119 GLU B N 1
ATOM 2304 C CA . GLU B 1 119 ? -2.459 -10.461 4.859 1 83.25 119 GLU B CA 1
ATOM 2305 C C . GLU B 1 119 ? -3.389 -11.672 4.785 1 83.25 119 GLU B C 1
ATOM 2307 O O . GLU B 1 119 ? -3.211 -12.547 3.938 1 83.25 119 GLU B O 1
ATOM 2312 N N . ASN B 1 120 ? -4.426 -11.719 5.586 1 78.56 120 ASN B N 1
ATOM 2313 C CA . ASN B 1 120 ? -5.293 -12.859 5.844 1 78.56 120 ASN B CA 1
ATOM 2314 C C . ASN B 1 120 ? -5.938 -13.383 4.562 1 78.56 120 ASN B C 1
ATOM 2316 O O . ASN B 1 120 ? -6.016 -14.594 4.344 1 78.56 120 ASN B O 1
ATOM 2320 N N . TRP B 1 121 ? -6.277 -12.453 3.693 1 83.31 121 TRP B N 1
ATOM 2321 C CA . TRP B 1 121 ? -6.953 -12.844 2.463 1 83.31 121 TRP B CA 1
ATOM 2322 C C . TRP B 1 121 ? -6.039 -13.695 1.589 1 83.31 121 TRP B C 1
ATOM 2324 O O . TRP B 1 121 ? -6.504 -14.586 0.877 1 83.31 121 TRP B O 1
ATOM 2334 N N . PHE B 1 122 ? -4.797 -13.508 1.807 1 89.88 122 PHE B N 1
ATOM 2335 C CA . PHE B 1 122 ? -3.828 -14.18 0.947 1 89.88 122 PHE B CA 1
ATOM 2336 C C . PHE B 1 122 ? -3.273 -15.422 1.626 1 89.88 122 PHE B C 1
ATOM 2338 O O . PHE B 1 122 ? -2.818 -16.359 0.954 1 89.88 122 PHE B O 1
ATOM 2345 N N . THR B 1 123 ? -3.295 -15.453 2.855 1 88 123 THR B N 1
ATOM 2346 C CA . THR B 1 123 ? -2.525 -16.422 3.621 1 88 123 THR B CA 1
ATOM 2347 C C . THR B 1 123 ? -3.295 -17.734 3.758 1 88 123 THR B C 1
ATOM 2349 O O . THR B 1 123 ? -4.473 -17.734 4.129 1 88 123 THR B O 1
ATOM 2352 N N . SER B 1 124 ? -2.66 -18.812 3.479 1 85.25 124 SER B N 1
ATOM 2353 C CA . SER B 1 124 ? -3.15 -20.172 3.691 1 85.25 124 SER B CA 1
ATOM 2354 C C . SER B 1 124 ? -2.002 -21.141 3.953 1 85.25 124 SER B C 1
ATOM 2356 O O . SER B 1 124 ? -0.858 -20.875 3.58 1 85.25 124 SER B O 1
ATOM 2358 N N . ILE B 1 125 ? -2.295 -22.25 4.641 1 86.81 125 ILE B N 1
ATOM 2359 C CA . ILE B 1 125 ? -1.268 -23.234 4.957 1 86.81 125 ILE B CA 1
ATOM 2360 C C . ILE B 1 125 ? -0.671 -23.781 3.668 1 86.81 125 ILE B C 1
ATOM 2362 O O . ILE B 1 125 ? 0.551 -23.859 3.52 1 86.81 125 ILE B O 1
ATOM 2366 N N . PRO B 1 126 ? -1.488 -24.156 2.676 1 90.38 126 PRO B N 1
ATOM 2367 C CA . PRO B 1 126 ? -0.906 -24.625 1.417 1 90.38 126 PRO B CA 1
ATOM 2368 C C . PRO B 1 126 ? 0.034 -23.609 0.783 1 90.38 126 PRO B C 1
ATOM 2370 O O . PRO B 1 126 ? 1.078 -23.969 0.24 1 90.38 126 PRO B O 1
ATOM 2373 N N . LEU B 1 127 ? -0.317 -22.391 0.823 1 93.06 127 LEU B N 1
ATOM 2374 C CA . LEU B 1 127 ? 0.546 -21.344 0.263 1 93.06 127 LEU B CA 1
ATOM 2375 C C . LEU B 1 127 ? 1.889 -21.312 0.986 1 93.06 127 LEU B C 1
ATOM 2377 O O . LEU B 1 127 ? 2.939 -21.234 0.347 1 93.06 127 LEU B O 1
ATOM 2381 N N . ILE B 1 128 ? 1.787 -21.359 2.281 1 89.5 128 ILE B N 1
ATOM 2382 C CA . ILE B 1 128 ? 3.004 -21.328 3.084 1 89.5 128 ILE B CA 1
ATOM 2383 C C . ILE B 1 128 ? 3.924 -22.469 2.682 1 89.5 128 ILE B C 1
ATOM 2385 O O . ILE B 1 128 ? 5.125 -22.266 2.486 1 89.5 128 ILE B O 1
ATOM 2389 N N . GLN B 1 129 ? 3.365 -23.594 2.568 1 92.38 129 GLN B N 1
ATOM 2390 C CA . GLN B 1 129 ? 4.137 -24.781 2.225 1 92.38 129 GLN B CA 1
ATOM 2391 C C . GLN B 1 129 ? 4.75 -24.656 0.834 1 92.38 129 GLN B C 1
ATOM 2393 O O . GLN B 1 129 ? 5.93 -24.953 0.642 1 92.38 129 GLN B O 1
ATOM 2398 N N . VAL B 1 130 ? 4.016 -24.188 -0.125 1 94.12 130 VAL B N 1
ATOM 2399 C CA . VAL B 1 130 ? 4.496 -24.031 -1.495 1 94.12 130 VAL B CA 1
ATOM 2400 C C . VAL B 1 130 ? 5.621 -23 -1.542 1 94.12 130 VAL B C 1
ATOM 2402 O O . VAL B 1 130 ? 6.645 -23.234 -2.195 1 94.12 130 VAL B O 1
ATOM 2405 N N . MET B 1 131 ? 5.438 -21.938 -0.877 1 94.44 131 MET B N 1
ATOM 2406 C CA . MET B 1 131 ? 6.445 -20.875 -0.874 1 94.44 131 MET B CA 1
ATOM 2407 C C . MET B 1 131 ? 7.754 -21.391 -0.274 1 94.44 131 MET B C 1
ATOM 2409 O O . MET B 1 131 ? 8.836 -21.109 -0.802 1 94.44 131 MET B O 1
ATOM 2413 N N . LEU B 1 132 ? 7.613 -22.094 0.775 1 92.88 132 LEU B N 1
ATOM 2414 C CA . LEU B 1 132 ? 8.789 -22.578 1.486 1 92.88 132 LEU B CA 1
ATOM 2415 C C . LEU B 1 132 ? 9.477 -23.703 0.706 1 92.88 132 LEU B C 1
ATOM 2417 O O . LEU B 1 132 ? 10.688 -23.656 0.468 1 92.88 132 LEU B O 1
ATOM 2421 N N . HIS B 1 133 ? 8.781 -24.656 0.217 1 94.69 133 HIS B N 1
ATOM 2422 C CA . HIS B 1 133 ? 9.359 -25.906 -0.283 1 94.69 133 HIS B CA 1
ATOM 2423 C C . HIS B 1 133 ? 9.57 -25.844 -1.792 1 94.69 133 HIS B C 1
ATOM 2425 O O . HIS B 1 133 ? 10.547 -26.391 -2.311 1 94.69 133 HIS B O 1
ATOM 2431 N N . ASN B 1 134 ? 8.695 -25.188 -2.471 1 94.25 134 ASN B N 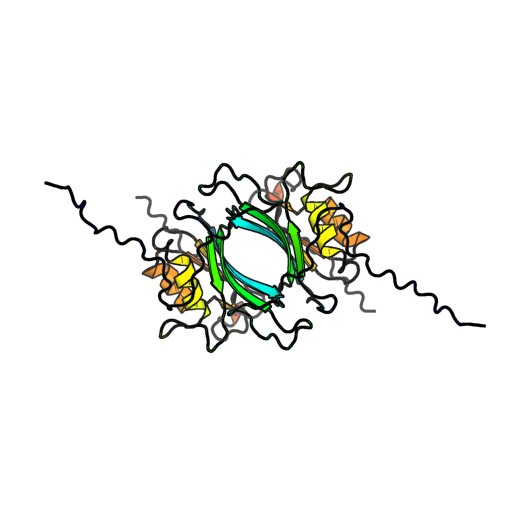1
ATOM 2432 C CA . ASN B 1 134 ? 8.773 -25.172 -3.928 1 94.25 134 ASN B CA 1
ATOM 2433 C C . ASN B 1 134 ? 9.438 -23.906 -4.445 1 94.25 134 ASN B C 1
ATOM 2435 O O . ASN B 1 134 ? 10.148 -23.938 -5.449 1 94.25 134 ASN B O 1
ATOM 2439 N N . CYS B 1 135 ? 9.227 -22.859 -3.76 1 94.56 135 CYS B N 1
ATOM 2440 C CA . CYS B 1 135 ? 9.695 -21.578 -4.281 1 94.56 135 CYS B CA 1
ATOM 2441 C C . CYS B 1 135 ? 10.945 -21.109 -3.543 1 94.56 135 CYS B C 1
ATOM 2443 O O . CYS B 1 135 ? 11.57 -20.141 -3.939 1 94.56 135 CYS B O 1
ATOM 2445 N N . ALA B 1 136 ? 11.328 -21.734 -2.508 1 95.69 136 ALA B N 1
ATOM 2446 C CA . ALA B 1 136 ? 12.477 -21.375 -1.69 1 95.69 136 ALA B CA 1
ATOM 2447 C C . ALA B 1 136 ? 12.367 -19.922 -1.207 1 95.69 136 ALA B C 1
ATOM 2449 O O . ALA B 1 136 ? 13.312 -19.141 -1.328 1 95.69 136 ALA B O 1
ATOM 2450 N N . MET B 1 137 ? 11.234 -19.609 -0.828 1 95.25 137 MET B N 1
ATOM 2451 C CA . MET B 1 137 ? 10.922 -18.344 -0.18 1 95.25 137 MET B CA 1
ATOM 2452 C C . MET B 1 137 ? 10.258 -18.562 1.173 1 95.25 137 MET B C 1
ATOM 2454 O O . MET B 1 137 ? 9.688 -19.625 1.416 1 95.25 137 MET B O 1
ATOM 2458 N N . THR B 1 138 ? 10.398 -17.609 2.057 1 92.19 138 THR B N 1
ATOM 2459 C CA . THR B 1 138 ? 9.695 -17.672 3.332 1 92.19 138 THR B CA 1
ATOM 2460 C C . THR B 1 138 ? 8.469 -16.766 3.316 1 92.19 138 THR B C 1
ATOM 2462 O O . THR B 1 138 ? 8.461 -15.742 2.629 1 92.19 138 THR B O 1
ATOM 2465 N N . LEU B 1 139 ? 7.438 -17.188 4.043 1 90.62 139 LEU B N 1
ATOM 2466 C CA . LEU B 1 139 ? 6.203 -16.406 4.082 1 90.62 139 LEU B CA 1
ATOM 2467 C C . LEU B 1 139 ? 5.801 -16.094 5.52 1 90.62 139 LEU B C 1
ATOM 2469 O O . LEU B 1 139 ? 5.848 -16.969 6.387 1 90.62 139 LEU B O 1
ATOM 2473 N N . ILE B 1 140 ? 5.586 -14.852 5.816 1 84.19 140 ILE B N 1
ATOM 2474 C CA . ILE B 1 140 ? 4.977 -14.359 7.047 1 84.19 140 ILE B CA 1
ATOM 2475 C C . ILE B 1 140 ? 3.58 -13.812 6.754 1 84.19 140 ILE B C 1
ATOM 2477 O O . ILE B 1 140 ? 3.412 -12.969 5.879 1 84.19 140 ILE B O 1
ATOM 2481 N N . GLY B 1 141 ? 2.607 -14.359 7.492 1 80.81 141 GLY B N 1
ATOM 2482 C CA . GLY B 1 141 ? 1.258 -13.914 7.184 1 80.81 141 GLY B CA 1
ATOM 2483 C C . GLY B 1 141 ? 0.364 -13.836 8.406 1 80.81 141 GLY B C 1
ATOM 2484 O O . GLY B 1 141 ? 0.715 -14.344 9.477 1 80.81 141 GLY B O 1
ATOM 2485 N N . THR B 1 142 ? -0.684 -12.898 8.32 1 72.69 142 THR B N 1
ATOM 2486 C CA . THR B 1 142 ? -1.714 -12.805 9.352 1 72.69 142 THR B CA 1
ATOM 2487 C C . THR B 1 142 ? -2.869 -13.758 9.047 1 72.69 142 THR B C 1
ATOM 2489 O O . THR B 1 142 ? -3.289 -13.883 7.891 1 72.69 142 THR B O 1
ATOM 2492 N N . VAL B 1 143 ? -3.205 -14.625 10.023 1 65.25 143 VAL B N 1
ATOM 2493 C CA . VAL B 1 143 ? -4.379 -15.484 9.875 1 65.25 143 VAL B CA 1
ATOM 2494 C C . VAL B 1 143 ? -5.441 -15.078 10.898 1 65.25 143 VAL B C 1
ATOM 2496 O O . VAL B 1 143 ? -5.121 -14.797 12.055 1 65.25 143 VAL B O 1
ATOM 2499 N N . ARG B 1 144 ? -6.652 -14.641 10.32 1 57.28 144 ARG B N 1
ATOM 2500 C CA . ARG B 1 144 ? -7.742 -14.328 11.242 1 57.28 144 ARG B CA 1
ATOM 2501 C C . ARG B 1 144 ? -8.086 -15.539 12.109 1 57.28 144 ARG B C 1
ATOM 2503 O O . ARG B 1 144 ? -8.023 -16.688 11.641 1 57.28 144 ARG B O 1
ATOM 2510 N N . GLY B 1 145 ? -8.023 -15.359 13.391 1 50.62 145 GLY B N 1
ATOM 2511 C CA . GLY B 1 145 ? -8.352 -16.422 14.336 1 50.62 145 GLY B CA 1
ATOM 2512 C C . GLY B 1 145 ? -9.539 -17.25 13.906 1 50.62 145 GLY B C 1
ATOM 2513 O O . GLY B 1 145 ? -9.719 -18.375 14.375 1 50.62 145 GLY B O 1
ATOM 2514 N N . ASN B 1 146 ? -10.516 -16.641 13.312 1 45.28 146 ASN B N 1
ATOM 2515 C CA . ASN B 1 146 ? -11.703 -17.453 13.078 1 45.28 146 ASN B CA 1
ATOM 2516 C C . ASN B 1 146 ? -11.484 -18.453 11.945 1 45.28 146 ASN B C 1
ATOM 2518 O O . ASN B 1 146 ? -12.414 -19.156 11.539 1 45.28 146 ASN B O 1
ATOM 2522 N N . LYS B 1 147 ? -10.508 -18.359 11.305 1 45.03 147 LYS B N 1
ATOM 2523 C CA . LYS B 1 147 ? -10.391 -19.375 10.258 1 45.03 147 LYS B CA 1
ATOM 2524 C C . LYS B 1 147 ? -10.172 -20.766 10.859 1 45.03 147 LYS B C 1
ATOM 2526 O O . LYS B 1 147 ? -9.531 -20.891 11.906 1 45.03 147 LYS B O 1
ATOM 2531 N N . SER B 1 148 ? -11.055 -21.641 10.609 1 40.16 148 SER B N 1
ATOM 2532 C CA . SER B 1 148 ? -11.117 -23.031 11.07 1 40.16 148 SER B CA 1
ATOM 2533 C C . SER B 1 148 ? -9.719 -23.641 11.148 1 40.16 148 SER B C 1
ATOM 2535 O O . SER B 1 148 ? -9.508 -24.609 11.883 1 40.16 148 SER B O 1
ATOM 2537 N N . GLU B 1 149 ? -8.945 -23.266 10.43 1 39.44 149 GLU B N 1
ATOM 2538 C CA . GLU B 1 149 ? -7.707 -24.031 10.391 1 39.44 149 GLU B CA 1
ATOM 2539 C C . GLU B 1 149 ? -6.742 -23.578 11.477 1 39.44 149 GLU B C 1
ATOM 2541 O O . GLU B 1 149 ? -5.613 -24.062 11.562 1 39.44 149 GLU B O 1
ATOM 2546 N N . ILE B 1 150 ? -7.039 -22.484 12.195 1 41.59 150 ILE B N 1
ATOM 2547 C CA . ILE B 1 150 ? -6.105 -22.078 13.242 1 41.59 150 ILE B CA 1
ATOM 2548 C C . ILE B 1 150 ? -6.336 -22.922 14.492 1 41.59 150 ILE B C 1
ATOM 2550 O O . ILE B 1 150 ? -7.465 -23.062 14.969 1 41.59 150 ILE B O 1
ATOM 2554 N N . PRO B 1 151 ? -5.406 -23.594 14.977 1 40.06 151 PRO B N 1
ATOM 2555 C CA . PRO B 1 151 ? -5.574 -24.312 16.25 1 40.06 151 PRO B CA 1
ATOM 2556 C C . PRO B 1 151 ? -6.137 -23.406 17.344 1 40.06 151 PRO B C 1
ATOM 2558 O O . PRO B 1 151 ? -5.938 -22.203 17.328 1 40.06 151 PRO B O 1
ATOM 2561 N N . GLU B 1 152 ? -7.164 -23.938 18.219 1 40.16 152 GLU B N 1
ATOM 2562 C CA . GLU B 1 152 ? -7.922 -23.344 19.312 1 40.16 152 GLU B CA 1
ATOM 2563 C C . GLU B 1 152 ? -7.062 -22.359 20.109 1 40.16 152 GLU B C 1
ATOM 2565 O O . GLU B 1 152 ? -7.562 -21.328 20.578 1 40.16 152 GLU B O 1
ATOM 2570 N N . GLU B 1 153 ? -5.906 -22.656 20.359 1 38.78 153 GLU B N 1
ATOM 2571 C CA . GLU B 1 153 ? -5.012 -21.906 21.234 1 38.78 153 GLU B CA 1
ATOM 2572 C C . GLU B 1 153 ? -4.719 -20.516 20.656 1 38.78 153 GLU B C 1
ATOM 2574 O O . GLU B 1 153 ? -4.242 -19.625 21.359 1 38.78 153 GLU B O 1
ATOM 2579 N N . MET B 1 154 ? -4.836 -20.391 19.469 1 37.16 154 MET B N 1
ATOM 2580 C CA . MET B 1 154 ? -4.477 -19.156 18.766 1 37.16 154 MET B CA 1
ATOM 2581 C C . MET B 1 154 ? -5.715 -18.312 18.5 1 37.16 154 MET B C 1
ATOM 2583 O O . MET B 1 154 ? -5.617 -17.25 17.875 1 37.16 154 MET B O 1
ATOM 2587 N N . LYS B 1 155 ? -6.863 -18.75 18.719 1 40.5 155 LYS B N 1
ATOM 2588 C CA . LYS B 1 155 ? -8.117 -18.062 18.422 1 40.5 155 LYS B CA 1
ATOM 2589 C C . LYS B 1 155 ? -8.172 -16.688 19.078 1 40.5 155 LYS B C 1
ATOM 2591 O O . LYS B 1 155 ? -8.945 -15.828 18.656 1 40.5 155 LYS B O 1
ATOM 2596 N N . ASP B 1 156 ? -7.785 -16.578 20.312 1 35.88 156 ASP B N 1
ATOM 2597 C CA . ASP B 1 156 ? -8.133 -15.328 21 1 35.88 156 ASP B CA 1
ATOM 2598 C C . ASP B 1 156 ? -7.516 -14.125 20.281 1 35.88 156 ASP B C 1
ATOM 2600 O O . ASP B 1 156 ? -8.117 -13.055 20.234 1 35.88 156 ASP B O 1
ATOM 2604 N N . LYS B 1 157 ? -6.238 -13.883 20.406 1 36.03 157 LYS B N 1
ATOM 2605 C CA . LYS B 1 157 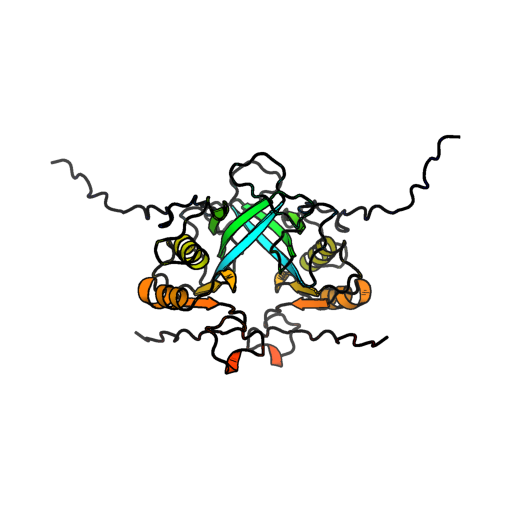? -5.547 -12.648 20.062 1 36.03 157 LYS B CA 1
ATOM 2606 C C . LYS B 1 157 ? -5.184 -12.609 18.578 1 36.03 157 LYS B C 1
ATOM 2608 O O . LYS B 1 157 ? -4.957 -13.656 17.969 1 36.03 157 LYS B O 1
ATOM 2613 N N . THR B 1 158 ? -5.711 -11.688 17.766 1 36.38 158 THR B N 1
ATOM 2614 C CA . THR B 1 158 ? -5.129 -11.5 16.438 1 36.38 158 THR B CA 1
ATOM 2615 C C . THR B 1 158 ? -3.699 -12.031 16.406 1 36.38 158 THR B C 1
ATOM 2617 O O . THR B 1 158 ? -2.807 -11.477 17.047 1 36.38 158 THR B O 1
ATOM 2620 N N . ALA B 1 159 ? -3.539 -13.281 16.469 1 32.94 159 ALA B N 1
ATOM 2621 C CA . ALA B 1 159 ? -2.221 -13.898 16.547 1 32.94 159 ALA B CA 1
ATOM 2622 C C . ALA B 1 159 ? -1.432 -13.695 15.258 1 32.94 159 ALA B C 1
ATOM 2624 O O . ALA B 1 159 ? -1.948 -13.93 14.164 1 32.94 159 ALA B O 1
ATOM 2625 N N . TRP B 1 160 ? -0.676 -12.633 15.227 1 35.81 160 TRP B N 1
ATOM 2626 C CA . TRP B 1 160 ? 0.392 -12.609 14.234 1 35.81 160 TRP B CA 1
ATOM 2627 C C . TRP B 1 160 ? 1.122 -13.953 14.188 1 35.81 160 TRP B C 1
ATOM 2629 O O . TRP B 1 160 ? 1.513 -14.492 15.227 1 35.81 160 TRP B O 1
ATOM 2639 N N . ALA B 1 161 ? 0.655 -14.898 13.555 1 32.72 161 ALA B N 1
ATOM 2640 C CA . ALA B 1 161 ? 1.507 -16.078 13.508 1 32.72 161 ALA B CA 1
ATOM 2641 C C . ALA B 1 161 ? 2.785 -15.805 12.719 1 32.72 161 ALA B C 1
ATOM 2643 O O . ALA B 1 161 ? 2.73 -15.328 11.586 1 32.72 161 ALA B O 1
ATOM 2644 N N . GLN B 1 162 ? 3.846 -15.25 13.375 1 34.09 162 GLN B N 1
ATOM 2645 C CA . GLN B 1 162 ? 5.145 -15.438 12.742 1 34.09 162 GLN B CA 1
ATOM 2646 C C . GLN B 1 162 ? 5.422 -16.922 12.492 1 34.09 162 GLN B C 1
ATOM 2648 O O . GLN B 1 162 ? 5.379 -17.734 13.422 1 34.09 162 GLN B O 1
ATOM 2653 N N . ILE B 1 163 ? 5 -17.516 11.539 1 31.8 163 ILE B N 1
ATOM 2654 C CA . ILE B 1 163 ? 5.543 -18.844 11.281 1 31.8 163 ILE B CA 1
ATOM 2655 C C . ILE B 1 163 ? 7.07 -18.781 11.25 1 31.8 163 ILE B C 1
ATOM 2657 O O . ILE B 1 163 ? 7.648 -18.109 10.383 1 31.8 163 ILE B O 1
ATOM 2661 N N . PRO B 1 164 ? 7.719 -18.891 12.32 1 31.11 164 PRO B N 1
ATOM 2662 C CA . PRO B 1 164 ? 9.172 -19.078 12.242 1 31.11 164 PRO B CA 1
ATOM 2663 C C . PRO B 1 164 ? 9.594 -19.984 11.094 1 31.11 164 PRO B C 1
ATOM 2665 O O . PRO B 1 164 ? 9.047 -21.094 10.945 1 31.11 164 PRO B O 1
ATOM 2668 N N . VAL B 1 165 ? 9.953 -19.484 9.906 1 30.95 165 VAL B N 1
ATOM 2669 C CA . VAL B 1 165 ? 10.695 -20.375 9.023 1 30.95 165 VAL B CA 1
ATOM 2670 C C . VAL B 1 165 ? 12.086 -20.656 9.602 1 30.95 165 VAL B C 1
ATOM 2672 O O . VAL B 1 165 ? 12.688 -19.766 10.219 1 30.95 165 VAL B O 1
ATOM 2675 N N . PRO B 1 166 ? 12.422 -21.828 9.82 1 27.31 166 PRO B N 1
ATOM 2676 C CA . PRO B 1 166 ? 13.781 -22.156 10.289 1 27.31 166 PRO B CA 1
ATOM 2677 C C . PRO B 1 166 ? 14.859 -21.375 9.539 1 27.31 166 PRO B C 1
ATOM 2679 O O . PRO B 1 166 ? 14.734 -21.141 8.336 1 27.31 166 PRO B O 1
ATOM 2682 N N . SER B 1 167 ? 15.453 -20.422 10.219 1 28 167 SER B N 1
ATOM 2683 C CA . SER B 1 167 ? 16.734 -19.922 9.734 1 28 167 SER B CA 1
ATOM 2684 C C . SER B 1 167 ? 17.578 -21.062 9.148 1 28 167 SER B C 1
ATOM 2686 O O . SER B 1 167 ? 17.781 -22.078 9.805 1 28 167 SER B O 1
ATOM 2688 N N . CYS B 1 168 ? 17.562 -21.219 7.844 1 26.23 168 CYS B N 1
ATOM 2689 C CA . CYS B 1 168 ? 18.609 -22.094 7.344 1 26.23 168 CYS B CA 1
ATOM 2690 C C . CYS B 1 168 ? 19.984 -21.594 7.758 1 26.23 168 CYS B C 1
ATOM 2692 O O . CYS B 1 168 ? 20.469 -20.578 7.238 1 26.23 168 CYS B O 1
ATOM 2694 N N . SER B 1 169 ? 20.344 -21.547 8.953 1 23.45 169 SER B N 1
ATOM 2695 C CA . SER B 1 169 ? 21.75 -21.438 9.32 1 23.45 169 SER B CA 1
ATOM 2696 C C . SER B 1 169 ? 22.578 -22.516 8.625 1 23.45 169 SER B C 1
ATOM 2698 O O . SER B 1 169 ? 22.969 -23.5 9.242 1 23.45 169 SER B O 1
ATOM 2700 N N . ARG B 1 170 ? 22.406 -23.125 7.418 1 22.47 170 ARG B N 1
ATOM 2701 C CA . ARG B 1 170 ? 23.625 -23.859 7.066 1 22.47 170 ARG B CA 1
ATOM 2702 C C . ARG B 1 170 ? 24.797 -22.906 6.828 1 22.47 170 ARG B C 1
ATOM 2704 O O . ARG B 1 170 ? 24.703 -22.016 5.977 1 22.47 170 ARG B O 1
ATOM 2711 N N . ARG B 1 171 ? 25.578 -22.656 7.863 1 20.38 171 ARG B N 1
ATOM 2712 C CA . ARG B 1 171 ? 27.016 -22.438 7.777 1 20.38 171 ARG B CA 1
ATOM 2713 C C . ARG B 1 171 ? 27.656 -23.344 6.73 1 20.38 171 ARG B C 1
ATOM 2715 O O . ARG B 1 171 ? 27.766 -24.562 6.941 1 20.38 171 ARG B O 1
ATOM 2722 N N . THR B 1 172 ? 27.156 -23.234 5.449 1 19.5 172 THR B N 1
ATOM 2723 C CA . THR B 1 172 ? 28.281 -23.781 4.699 1 19.5 172 THR B CA 1
ATOM 2724 C C . THR B 1 172 ? 29.422 -22.766 4.645 1 19.5 172 THR B C 1
ATOM 2726 O O . THR B 1 172 ? 29.188 -21.562 4.59 1 19.5 172 THR B O 1
#